Protein AF-A0A1G8KNW0-F1 (afdb_monomer_lite)

Secondary structure (DSSP, 8-state):
--EEEEEEE-SS-EEEEEEE-SS-SS-HHHHH-HHHHHHHHHHHHHHHHHHHHHHT-EE-HHHHHHHIIIIIT---HHHHHHGGG--SHHHHHHHHHHHS-HHHHHHHHTS---TTT--STTHHHHHTT--GGGHHHHHHHHHTS-----------S--------------------------------------

Sequence (195 aa):
MTFVYSVDFHEDFAQGYGKFSGPSKEHGSTRRSQFQCVGWILSCVDRVIEYSRDASIEIFANGYGIDGLIEVGKLPNEVAYALPWANSWEARFNLVWPALDEKQKQIALKMNYSKHENFWPYFDEVTKDADTKSIFDRYREELCKPRECKVERERTYYAMIKPDKDISLVRNLGTARHNKDFYHCFGELDNSIAS

Structure (mmCIF, N/CA/C/O backbone):
data_AF-A0A1G8KNW0-F1
#
_entry.id   AF-A0A1G8KNW0-F1
#
loop_
_atom_site.group_PDB
_atom_site.id
_atom_site.type_symbol
_atom_site.label_atom_id
_atom_site.label_alt_id
_atom_site.label_comp_id
_atom_site.label_asym_id
_atom_site.label_entity_id
_atom_site.label_seq_id
_atom_site.pdbx_PDB_ins_code
_atom_site.Cartn_x
_atom_site.Cartn_y
_atom_site.Cartn_z
_atom_site.occupancy
_atom_site.B_iso_or_equiv
_atom_site.auth_seq_id
_atom_site.auth_comp_id
_atom_site.auth_asym_id
_atom_site.auth_atom_id
_atom_site.pdbx_PDB_model_num
ATOM 1 N N . MET A 1 1 ? -0.444 14.060 -6.706 1.00 52.91 1 MET A N 1
ATOM 2 C CA . MET A 1 1 ? 0.622 13.808 -7.699 1.00 52.91 1 MET A CA 1
ATOM 3 C C . MET A 1 1 ? 0.387 12.398 -8.239 1.00 52.91 1 MET A C 1
ATOM 5 O O . MET A 1 1 ? -0.526 11.750 -7.739 1.00 52.91 1 MET A O 1
ATOM 9 N N . THR A 1 2 ? 1.057 11.983 -9.307 1.00 60.78 2 THR A N 1
ATOM 10 C CA . THR A 1 2 ? 0.672 10.813 -10.122 1.00 60.78 2 THR A CA 1
ATOM 11 C C . THR A 1 2 ? 1.707 9.703 -9.938 1.00 60.78 2 THR A C 1
ATOM 13 O O . THR A 1 2 ? 2.897 9.999 -9.813 1.00 60.78 2 THR A O 1
ATOM 16 N N . PHE A 1 3 ? 1.274 8.444 -9.887 1.00 72.75 3 PHE A N 1
ATOM 17 C CA . PHE A 1 3 ? 2.178 7.319 -10.117 1.00 72.75 3 PHE A CA 1
ATOM 18 C C . PHE A 1 3 ? 2.542 7.321 -11.602 1.00 72.75 3 PHE A C 1
ATOM 20 O O . PHE A 1 3 ? 1.647 7.313 -12.445 1.00 72.75 3 PHE A O 1
ATOM 27 N N . VAL A 1 4 ? 3.831 7.405 -11.916 1.00 72.88 4 VAL A N 1
ATOM 28 C CA . VAL A 1 4 ? 4.319 7.322 -13.296 1.00 72.88 4 VAL A CA 1
ATOM 29 C C . VAL A 1 4 ? 5.097 6.031 -13.423 1.00 72.88 4 VAL A C 1
ATOM 31 O O . VAL A 1 4 ? 5.965 5.769 -12.592 1.00 72.88 4 VAL A O 1
ATOM 34 N N . TYR A 1 5 ? 4.769 5.254 -14.448 1.00 73.31 5 TYR A N 1
ATOM 35 C CA . TYR A 1 5 ? 5.515 4.080 -14.863 1.00 73.31 5 TYR A CA 1
ATOM 36 C C . TYR A 1 5 ? 5.885 4.256 -16.334 1.00 73.31 5 TYR A C 1
ATOM 38 O O . TYR A 1 5 ? 5.006 4.464 -17.170 1.00 73.31 5 TYR A O 1
ATOM 46 N N . SER A 1 6 ? 7.179 4.217 -16.615 1.00 75.94 6 SER A N 1
ATOM 47 C CA . SER A 1 6 ? 7.755 4.309 -17.952 1.00 75.94 6 SER A CA 1
ATOM 48 C C . SER A 1 6 ? 8.411 2.980 -18.286 1.00 75.94 6 SER A C 1
ATOM 50 O O . SER A 1 6 ? 9.018 2.364 -17.411 1.00 75.94 6 SER A O 1
ATOM 52 N N . VAL A 1 7 ? 8.300 2.548 -19.538 1.00 74.00 7 VAL A N 1
ATOM 53 C CA . VAL A 1 7 ? 8.999 1.366 -20.043 1.00 74.00 7 VAL A CA 1
ATOM 54 C C . VAL A 1 7 ? 9.897 1.799 -21.183 1.00 74.00 7 VAL A C 1
ATOM 56 O O . VAL A 1 7 ? 9.417 2.352 -22.171 1.00 74.00 7 VAL A O 1
ATOM 59 N N . ASP A 1 8 ? 11.177 1.497 -21.042 1.00 77.88 8 ASP A N 1
ATOM 60 C CA . ASP A 1 8 ? 12.182 1.693 -22.069 1.00 77.88 8 ASP A CA 1
ATOM 61 C C . ASP A 1 8 ? 12.388 0.367 -22.804 1.00 77.88 8 ASP A C 1
ATOM 63 O O . ASP A 1 8 ? 12.689 -0.663 -22.197 1.00 77.88 8 ASP A O 1
ATOM 67 N N . PHE A 1 9 ? 12.187 0.384 -24.121 1.00 73.00 9 PHE A N 1
ATOM 68 C CA . PHE A 1 9 ? 12.388 -0.773 -24.989 1.00 73.00 9 PHE A CA 1
ATOM 69 C C . PHE A 1 9 ? 13.744 -0.667 -25.690 1.00 73.00 9 PHE A C 1
ATOM 71 O O . PHE A 1 9 ? 14.035 0.322 -26.363 1.00 73.00 9 PHE A O 1
ATOM 78 N N . HIS A 1 10 ? 14.546 -1.715 -25.563 1.00 73.81 10 HIS A N 1
ATOM 79 C CA . HIS A 1 10 ? 15.781 -1.950 -26.301 1.00 73.81 10 HIS A CA 1
ATOM 80 C C . HIS A 1 10 ? 15.583 -3.091 -27.308 1.00 73.81 10 HIS A C 1
ATOM 82 O O . HIS A 1 10 ? 14.585 -3.809 -27.260 1.00 73.81 10 HIS A O 1
ATOM 88 N N . GLU A 1 11 ? 16.536 -3.266 -28.230 1.00 75.06 11 GLU A N 1
ATOM 89 C CA . GLU A 1 11 ? 16.461 -4.310 -29.267 1.00 75.06 11 GLU A CA 1
ATOM 90 C C . GLU A 1 11 ? 16.312 -5.724 -28.674 1.00 75.06 11 GLU A C 1
ATOM 92 O O . GLU A 1 11 ? 15.602 -6.549 -29.248 1.00 75.06 11 GLU A O 1
ATOM 97 N N . ASP A 1 12 ? 16.908 -5.964 -27.499 1.00 75.56 12 ASP A N 1
ATOM 98 C CA . ASP A 1 12 ? 16.976 -7.286 -26.862 1.00 75.56 12 ASP A CA 1
ATOM 99 C C . ASP A 1 12 ? 16.222 -7.392 -25.524 1.00 75.56 12 ASP A C 1
ATOM 101 O O . ASP A 1 12 ? 16.064 -8.493 -24.995 1.00 75.56 12 ASP A O 1
ATOM 105 N N . PHE A 1 13 ? 15.771 -6.277 -24.941 1.00 70.94 13 PHE A N 1
ATOM 106 C CA . PHE A 1 13 ? 15.101 -6.275 -23.636 1.00 70.94 13 PHE A CA 1
ATOM 107 C C . PHE A 1 13 ? 14.197 -5.055 -23.445 1.00 70.94 13 PHE A C 1
ATOM 109 O O . PHE A 1 13 ? 14.299 -4.071 -24.167 1.00 70.94 13 PHE A O 1
ATOM 116 N N . ALA A 1 14 ? 13.324 -5.104 -22.443 1.00 71.50 14 ALA A N 1
ATOM 117 C CA . ALA A 1 14 ? 12.519 -3.966 -22.015 1.00 71.50 14 ALA A CA 1
ATOM 118 C C . ALA A 1 14 ? 12.663 -3.778 -20.503 1.00 71.50 14 ALA A C 1
ATOM 120 O O . ALA A 1 14 ? 12.616 -4.758 -19.757 1.00 71.50 14 ALA A O 1
ATOM 121 N N . GLN A 1 15 ? 12.823 -2.529 -20.066 1.00 72.06 15 GLN A N 1
ATOM 122 C CA . GLN A 1 15 ? 13.032 -2.160 -18.671 1.00 72.06 15 GLN A CA 1
ATOM 123 C C . GLN A 1 15 ? 11.983 -1.152 -18.206 1.00 72.06 15 GLN A C 1
ATOM 125 O O . GLN A 1 15 ? 11.750 -0.137 -18.853 1.00 72.06 15 GLN A O 1
ATOM 130 N N . GLY A 1 16 ? 11.370 -1.408 -17.050 1.00 71.25 16 GLY A N 1
ATOM 131 C CA . GLY A 1 16 ? 10.425 -0.480 -16.425 1.00 71.25 16 GLY A CA 1
ATOM 132 C C . GLY A 1 16 ? 11.024 0.377 -15.306 1.00 71.25 16 GLY A C 1
ATOM 133 O O . GLY A 1 16 ? 11.699 -0.150 -14.418 1.00 71.25 16 GLY A O 1
ATOM 134 N N . TYR A 1 17 ? 10.674 1.664 -15.276 1.00 74.31 17 TYR A N 1
ATOM 135 C CA . TYR A 1 17 ? 10.967 2.616 -14.201 1.00 74.31 17 TYR A CA 1
ATOM 136 C C . TYR A 1 17 ? 9.678 3.210 -13.643 1.00 74.31 17 TYR A C 1
ATOM 138 O O . TYR A 1 17 ? 8.761 3.539 -14.390 1.00 74.31 17 TYR A O 1
ATOM 146 N N . GLY A 1 18 ? 9.607 3.384 -12.325 1.00 78.69 18 GLY A N 1
ATOM 147 C CA . GLY A 1 18 ? 8.445 3.965 -11.661 1.00 78.69 18 GLY A CA 1
ATOM 148 C C . GLY A 1 18 ? 8.824 5.100 -10.720 1.00 78.69 18 GLY A C 1
ATOM 149 O O . GLY A 1 18 ? 9.947 5.155 -10.224 1.00 78.69 18 GLY A O 1
ATOM 150 N N . LYS A 1 19 ? 7.881 6.001 -10.435 1.00 84.81 19 LYS A N 1
ATOM 151 C CA . LYS A 1 19 ? 8.010 6.953 -9.326 1.00 84.81 19 LYS A CA 1
ATOM 152 C C . LYS A 1 19 ? 6.658 7.293 -8.716 1.00 84.81 19 LYS A C 1
ATOM 154 O O . LYS A 1 19 ? 5.730 7.718 -9.409 1.00 84.81 19 LYS A O 1
ATOM 159 N N . PHE A 1 20 ? 6.582 7.197 -7.391 1.00 88.25 20 PHE A N 1
ATOM 160 C CA . PHE A 1 20 ? 5.506 7.799 -6.615 1.00 88.25 20 PHE A CA 1
ATOM 161 C C . PHE A 1 20 ? 5.910 9.214 -6.230 1.00 88.25 20 PHE A C 1
ATOM 163 O O . PHE A 1 20 ? 6.900 9.445 -5.553 1.00 88.25 20 PHE A O 1
ATOM 170 N N . SER A 1 21 ? 5.136 10.183 -6.695 1.00 85.94 21 SER A N 1
ATOM 171 C CA . SER A 1 21 ? 5.424 11.603 -6.496 1.00 85.94 21 SER A CA 1
ATOM 172 C C . SER A 1 21 ? 4.574 12.230 -5.378 1.00 85.94 21 SER A C 1
ATOM 174 O O . SER A 1 21 ? 4.682 13.414 -5.073 1.00 85.94 21 SER A O 1
ATOM 176 N N . GLY A 1 22 ? 3.684 11.439 -4.781 1.00 88.69 22 GLY A N 1
ATOM 177 C CA . GLY A 1 22 ? 2.768 11.824 -3.714 1.00 88.69 22 GLY A CA 1
ATOM 178 C C . GLY A 1 22 ? 1.503 10.963 -3.742 1.00 88.69 22 GLY A C 1
ATOM 179 O O . GLY A 1 22 ? 1.371 10.103 -4.616 1.00 88.69 22 GLY A O 1
ATOM 180 N N . PRO A 1 23 ? 0.548 11.202 -2.827 1.00 86.88 23 PRO A N 1
ATOM 181 C CA . PRO A 1 23 ? -0.710 10.467 -2.822 1.00 86.88 23 PRO A CA 1
ATOM 182 C C . PRO A 1 23 ? -1.523 10.723 -4.099 1.00 86.88 23 PRO A C 1
ATOM 184 O O . PRO A 1 23 ? -1.360 11.769 -4.754 1.00 86.88 23 PRO A O 1
ATOM 187 N N . SER A 1 24 ? -2.448 9.804 -4.395 1.00 84.12 24 SER A N 1
ATOM 188 C CA . SER A 1 24 ? -3.371 9.911 -5.527 1.00 84.12 24 SER A CA 1
ATOM 189 C C . SER A 1 24 ? -4.069 11.275 -5.570 1.00 84.12 24 SER A C 1
ATOM 191 O O . SER A 1 24 ? -4.471 11.835 -4.542 1.00 84.12 24 SER A O 1
ATOM 193 N N . LYS A 1 25 ? -4.206 11.839 -6.779 1.00 79.69 25 LYS A N 1
ATOM 194 C CA . LYS A 1 25 ? -5.038 13.032 -7.019 1.00 79.69 25 LYS A CA 1
ATOM 195 C C . LYS A 1 25 ? -6.525 12.675 -7.036 1.00 79.69 25 LYS A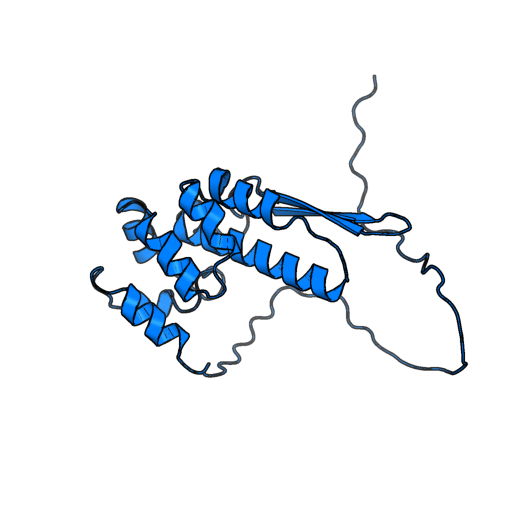 C 1
ATOM 197 O O . LYS A 1 25 ? -7.327 13.454 -6.524 1.00 79.69 25 LYS A O 1
ATOM 202 N N . GLU A 1 26 ? -6.854 11.498 -7.552 1.00 82.88 26 GLU A N 1
ATOM 203 C CA . GLU A 1 26 ? -8.221 11.030 -7.793 1.00 82.88 26 GLU A CA 1
ATOM 204 C C . GLU A 1 26 ? -8.877 10.501 -6.520 1.00 82.88 26 GLU A C 1
ATOM 206 O O . GLU A 1 26 ? -10.029 10.814 -6.241 1.00 82.88 26 GLU A O 1
ATOM 211 N N . HIS A 1 27 ? -8.116 9.785 -5.692 1.00 84.19 27 HIS A N 1
ATOM 212 C CA . HIS A 1 27 ? -8.635 9.192 -4.465 1.00 84.19 27 HIS A CA 1
ATOM 213 C C . HIS A 1 27 ? -8.329 10.096 -3.273 1.00 84.19 27 HIS A C 1
ATOM 215 O O . HIS A 1 27 ? -7.192 10.202 -2.808 1.00 84.19 27 HIS A O 1
ATOM 221 N N . GLY A 1 28 ? -9.354 10.785 -2.765 1.00 84.56 28 GLY A N 1
ATOM 222 C CA . GLY A 1 28 ? -9.205 11.681 -1.618 1.00 84.56 28 GLY A CA 1
ATOM 223 C C . GLY A 1 28 ? -8.766 10.939 -0.354 1.00 84.56 28 GLY A C 1
ATOM 224 O O . GLY A 1 28 ? -8.071 11.514 0.490 1.00 84.56 28 GLY A O 1
ATOM 225 N N . SER A 1 29 ? -9.124 9.656 -0.258 1.00 87.75 29 SER A N 1
ATOM 226 C CA . SER A 1 29 ? -8.773 8.757 0.839 1.00 87.75 29 SER A CA 1
ATOM 227 C C . SER A 1 29 ? -7.260 8.660 1.079 1.00 87.75 29 SER A C 1
ATOM 229 O O . SER A 1 29 ? -6.816 8.759 2.225 1.00 87.75 29 SER A O 1
ATOM 231 N N . THR A 1 30 ? -6.451 8.597 0.018 1.00 89.94 30 THR A N 1
ATOM 232 C CA . THR A 1 30 ? -4.989 8.435 0.115 1.00 89.94 30 THR A CA 1
ATOM 233 C C . THR A 1 30 ? -4.291 9.667 0.687 1.00 89.94 30 THR A C 1
ATOM 235 O O . THR A 1 30 ? -3.192 9.571 1.217 1.00 89.94 30 THR A O 1
ATOM 238 N N . ARG A 1 31 ? -4.903 10.855 0.579 1.00 90.50 31 ARG A N 1
ATOM 239 C CA . ARG A 1 31 ? -4.366 12.090 1.180 1.00 90.50 31 ARG A CA 1
ATOM 240 C C . ARG A 1 31 ? -4.704 12.213 2.660 1.00 90.50 31 ARG A C 1
ATOM 242 O O . ARG A 1 31 ? -4.002 12.906 3.390 1.00 90.50 31 ARG A O 1
ATOM 249 N N . ARG A 1 32 ? -5.809 11.598 3.080 1.00 89.75 32 ARG A N 1
ATOM 250 C CA . ARG A 1 32 ? -6.337 11.711 4.444 1.00 89.75 32 ARG A CA 1
ATOM 251 C C . ARG A 1 32 ? -5.775 10.636 5.361 1.00 89.75 32 ARG A C 1
ATOM 253 O O . ARG A 1 32 ? -5.581 10.917 6.535 1.00 89.75 32 ARG A O 1
ATOM 260 N N . SER A 1 33 ? -5.513 9.444 4.828 1.00 93.06 33 SER A N 1
ATOM 261 C CA . SER A 1 33 ? -5.067 8.287 5.596 1.00 93.06 33 SER A CA 1
ATOM 262 C C . SER A 1 33 ? -3.808 7.681 5.012 1.00 93.06 33 SER A C 1
ATOM 264 O O . SER A 1 33 ? -3.773 7.278 3.847 1.00 93.06 33 SER A O 1
ATOM 266 N N . GLN A 1 34 ? -2.793 7.569 5.866 1.00 95.75 34 GLN A N 1
ATOM 267 C CA . GLN A 1 34 ? -1.568 6.854 5.548 1.00 95.75 34 GLN A CA 1
ATOM 268 C C . GLN A 1 34 ? -1.859 5.396 5.179 1.00 95.75 34 GLN A C 1
ATOM 270 O O . GLN A 1 34 ? -1.305 4.898 4.204 1.00 95.75 34 GLN A O 1
ATOM 275 N N . PHE A 1 35 ? -2.786 4.743 5.891 1.00 95.50 35 PHE A N 1
ATOM 276 C CA . PHE A 1 35 ? -3.202 3.370 5.604 1.00 95.50 35 PHE A CA 1
ATOM 277 C C . PHE A 1 35 ? -3.683 3.233 4.155 1.00 95.50 35 PHE A C 1
ATOM 279 O O . PHE A 1 35 ? -3.163 2.418 3.399 1.00 95.50 35 PHE A O 1
ATOM 286 N N . GLN A 1 36 ? -4.605 4.098 3.723 1.00 93.44 36 GLN A N 1
ATOM 287 C CA . GLN A 1 36 ? -5.115 4.095 2.347 1.00 93.44 36 GLN A CA 1
ATOM 288 C C . GLN A 1 36 ? -4.049 4.452 1.313 1.00 93.44 36 GLN A C 1
ATOM 290 O O . GLN A 1 36 ? -4.037 3.889 0.223 1.00 93.44 36 GLN A O 1
ATOM 295 N N . CYS A 1 37 ? -3.138 5.367 1.651 1.00 94.81 37 CYS A N 1
ATOM 296 C CA . CYS A 1 37 ? -2.012 5.710 0.788 1.00 94.81 37 CYS A CA 1
ATOM 297 C C . CYS A 1 37 ? -1.124 4.490 0.508 1.00 94.81 37 CYS A C 1
ATOM 299 O O . CYS A 1 37 ? -0.819 4.202 -0.646 1.00 94.81 37 CYS A O 1
ATOM 301 N N . VAL A 1 38 ? -0.772 3.737 1.554 1.00 96.00 38 VAL A N 1
ATOM 302 C CA . VAL A 1 38 ? 0.025 2.510 1.438 1.00 96.00 38 VAL A CA 1
ATOM 303 C C . VAL A 1 38 ? -0.710 1.449 0.621 1.00 96.00 38 VAL A C 1
ATOM 305 O O . VAL A 1 38 ? -0.124 0.887 -0.300 1.00 96.00 38 VAL A O 1
ATOM 308 N N . GLY A 1 39 ? -1.998 1.215 0.892 1.00 94.25 39 GLY A N 1
ATOM 309 C CA . GLY A 1 39 ? -2.806 0.273 0.107 1.00 94.25 39 GLY A CA 1
ATOM 310 C C . GLY A 1 39 ? -2.846 0.641 -1.380 1.00 94.25 39 GLY A C 1
ATOM 311 O O . GLY A 1 39 ? -2.696 -0.221 -2.245 1.00 94.25 39 GLY A O 1
ATOM 312 N N . TRP A 1 40 ? -2.981 1.933 -1.692 1.00 92.94 40 TRP A N 1
ATOM 313 C CA . TRP A 1 40 ? -2.959 2.429 -3.069 1.00 92.94 40 TRP A CA 1
ATOM 314 C C . TRP A 1 40 ? -1.606 2.204 -3.757 1.00 92.94 40 TRP A C 1
ATOM 316 O O . TRP A 1 40 ? -1.578 1.747 -4.901 1.00 92.94 40 TRP A O 1
ATOM 326 N N . ILE A 1 41 ? -0.491 2.473 -3.065 1.00 92.69 41 ILE A N 1
ATOM 327 C CA . ILE A 1 41 ? 0.865 2.205 -3.575 1.00 92.69 41 ILE A CA 1
ATOM 328 C C . ILE A 1 41 ? 1.016 0.718 -3.909 1.00 92.69 41 ILE A C 1
ATOM 330 O O . ILE A 1 41 ? 1.408 0.383 -5.025 1.00 92.69 41 ILE A O 1
ATOM 334 N N . LEU A 1 42 ? 0.639 -0.165 -2.979 1.00 92.12 42 LEU A N 1
ATOM 335 C CA . LEU A 1 42 ? 0.699 -1.617 -3.167 1.00 92.12 42 LEU A CA 1
ATOM 336 C C . LEU A 1 42 ? -0.158 -2.069 -4.355 1.00 92.12 42 LEU A C 1
ATOM 338 O O . LEU A 1 42 ? 0.311 -2.839 -5.184 1.00 92.12 42 LEU A O 1
ATOM 342 N N . SER A 1 43 ? -1.373 -1.531 -4.498 1.00 89.50 43 SER A N 1
ATOM 343 C CA . SER A 1 43 ? -2.238 -1.838 -5.641 1.00 89.50 43 SER A CA 1
ATOM 344 C C . SER A 1 43 ? -1.638 -1.395 -6.981 1.00 89.50 43 SER A C 1
ATOM 346 O O . SER A 1 43 ? -1.803 -2.096 -7.979 1.00 89.50 43 SER A O 1
ATOM 348 N N . CYS A 1 44 ? -0.939 -0.256 -7.026 1.00 88.06 44 CYS A N 1
ATOM 349 C CA . CYS A 1 44 ? -0.235 0.183 -8.233 1.00 88.06 44 CYS A CA 1
ATOM 350 C C . CYS A 1 44 ? 0.938 -0.748 -8.565 1.00 88.06 44 CYS A C 1
ATOM 352 O O . CYS A 1 44 ? 1.091 -1.139 -9.719 1.00 88.06 44 CYS A O 1
ATOM 354 N N . VAL A 1 45 ? 1.732 -1.127 -7.559 1.00 87.19 45 VAL A N 1
ATOM 355 C CA . VAL A 1 45 ? 2.863 -2.052 -7.725 1.00 87.19 45 VAL A CA 1
ATOM 356 C C . VAL A 1 45 ? 2.381 -3.420 -8.212 1.00 87.19 45 VAL A C 1
ATOM 358 O O . VAL A 1 45 ? 2.917 -3.928 -9.193 1.00 87.19 45 VAL A O 1
ATOM 361 N N . ASP A 1 46 ? 1.336 -3.983 -7.599 1.00 87.31 46 ASP A N 1
ATOM 362 C CA . ASP A 1 46 ? 0.766 -5.275 -8.005 1.00 87.31 46 ASP A CA 1
ATOM 363 C C . ASP A 1 46 ? 0.310 -5.263 -9.467 1.00 87.31 46 ASP A C 1
ATOM 365 O O . ASP A 1 46 ? 0.645 -6.174 -10.220 1.00 87.31 46 ASP A O 1
ATOM 369 N N . ARG A 1 47 ? -0.398 -4.205 -9.888 1.00 85.69 47 ARG A N 1
ATOM 370 C CA . ARG A 1 47 ? -0.843 -4.043 -11.282 1.00 85.69 47 ARG A CA 1
ATOM 371 C C . ARG A 1 47 ? 0.327 -3.970 -12.249 1.00 85.69 47 ARG A C 1
ATOM 373 O O . ARG A 1 47 ? 0.269 -4.549 -13.323 1.00 85.69 47 ARG A O 1
ATOM 380 N N . VAL A 1 48 ? 1.385 -3.252 -11.888 1.00 82.19 48 VAL A N 1
ATOM 381 C CA . VAL A 1 48 ? 2.568 -3.140 -12.744 1.00 82.19 48 VAL A CA 1
ATOM 382 C C . VAL A 1 48 ? 3.291 -4.480 -12.863 1.00 82.19 48 VAL A C 1
ATOM 384 O O . VAL A 1 48 ? 3.645 -4.877 -13.968 1.00 82.19 48 VAL A O 1
ATOM 387 N N . ILE A 1 49 ? 3.433 -5.222 -11.761 1.00 81.38 49 ILE A N 1
ATOM 388 C CA . ILE A 1 49 ? 3.981 -6.586 -11.780 1.00 81.38 49 ILE A CA 1
ATOM 389 C C . ILE A 1 49 ? 3.137 -7.505 -12.673 1.00 81.38 49 ILE A C 1
ATOM 391 O O . ILE A 1 49 ? 3.699 -8.291 -13.434 1.00 81.38 49 ILE A O 1
ATOM 395 N N . GLU A 1 50 ? 1.809 -7.420 -12.586 1.00 83.19 50 GLU A N 1
ATOM 396 C CA . GLU A 1 50 ? 0.886 -8.182 -13.431 1.00 83.19 50 GLU A CA 1
ATOM 397 C C . GLU A 1 50 ? 1.084 -7.846 -14.917 1.00 83.19 50 GLU A C 1
ATOM 399 O O . GLU A 1 50 ? 1.406 -8.735 -15.703 1.00 83.19 50 GLU A O 1
ATOM 404 N N . TYR A 1 51 ? 1.031 -6.562 -15.287 1.00 79.12 51 TYR A N 1
ATOM 405 C CA . TYR A 1 51 ? 1.208 -6.131 -16.677 1.00 79.12 51 TYR A CA 1
ATOM 406 C C . TYR A 1 51 ? 2.553 -6.540 -17.274 1.00 79.12 51 TYR A C 1
ATOM 408 O O . TYR A 1 51 ? 2.622 -6.934 -18.437 1.00 79.12 51 TYR A O 1
ATOM 416 N N . SER A 1 52 ? 3.639 -6.461 -16.509 1.00 77.00 52 SER A N 1
ATOM 417 C CA . SER A 1 52 ? 4.949 -6.826 -17.046 1.00 77.00 52 SER A CA 1
ATOM 418 C C . SER A 1 52 ? 5.163 -8.325 -17.148 1.00 77.00 52 SER A C 1
ATOM 420 O O . SER A 1 52 ? 5.907 -8.748 -18.028 1.00 77.00 52 SER A O 1
ATOM 422 N N . ARG A 1 53 ? 4.500 -9.137 -16.313 1.00 78.88 53 ARG A N 1
ATOM 423 C CA . ARG A 1 53 ? 4.465 -10.593 -16.519 1.00 78.88 53 ARG A CA 1
ATOM 424 C C . ARG A 1 53 ? 3.785 -10.924 -17.840 1.00 78.88 53 ARG A C 1
ATOM 426 O O . ARG A 1 53 ? 4.344 -11.690 -18.619 1.00 78.88 53 ARG A O 1
ATOM 433 N N . ASP A 1 54 ? 2.646 -10.294 -18.113 1.00 79.56 54 ASP A N 1
ATOM 434 C CA . ASP A 1 54 ? 1.912 -10.494 -19.365 1.00 79.56 54 ASP A CA 1
ATOM 435 C C . ASP A 1 54 ? 2.721 -10.027 -20.585 1.00 79.56 54 ASP A C 1
ATOM 437 O O . ASP A 1 54 ? 2.709 -10.671 -21.633 1.00 79.56 54 ASP A O 1
ATOM 441 N N . ALA A 1 55 ? 3.475 -8.934 -20.440 1.00 72.75 55 ALA A N 1
ATOM 442 C CA . ALA A 1 55 ? 4.280 -8.346 -21.509 1.00 72.75 55 ALA A CA 1
ATOM 443 C C . ALA A 1 55 ? 5.725 -8.881 -21.604 1.00 72.75 55 ALA A C 1
ATOM 445 O O . ALA A 1 55 ? 6.470 -8.441 -22.476 1.00 72.75 55 ALA A O 1
ATOM 446 N N . SER A 1 56 ? 6.138 -9.813 -20.735 1.00 73.94 56 SER A N 1
ATOM 447 C CA . SER A 1 56 ? 7.532 -10.294 -20.631 1.00 73.94 56 SER A CA 1
ATOM 448 C C . SER A 1 56 ? 8.573 -9.170 -20.456 1.00 73.94 56 SER A C 1
ATOM 450 O O . SER A 1 56 ? 9.677 -9.243 -20.990 1.00 73.94 56 SER A O 1
ATOM 452 N N . ILE A 1 57 ? 8.215 -8.119 -19.711 1.00 72.94 57 ILE A N 1
ATOM 453 C CA . ILE A 1 57 ? 9.074 -6.962 -19.417 1.00 72.94 57 ILE A CA 1
ATOM 454 C C . ILE A 1 57 ? 9.771 -7.186 -18.073 1.00 72.94 57 ILE A C 1
ATOM 456 O O . ILE A 1 57 ? 9.124 -7.530 -17.081 1.00 72.94 57 ILE A O 1
ATOM 460 N N . GLU A 1 58 ? 11.078 -6.938 -18.005 1.00 69.44 58 GLU A N 1
ATOM 461 C CA . GLU A 1 58 ? 11.796 -6.966 -16.735 1.00 69.44 58 GLU A CA 1
ATOM 462 C C . GLU A 1 58 ? 11.545 -5.657 -15.973 1.00 69.44 58 GLU A C 1
ATOM 464 O O . GLU A 1 58 ? 11.793 -4.553 -16.469 1.00 69.44 58 GLU A O 1
ATOM 469 N N . ILE A 1 59 ? 11.029 -5.758 -14.745 1.00 66.56 59 ILE A N 1
ATOM 470 C CA . ILE A 1 59 ? 10.860 -4.591 -13.878 1.00 66.56 59 ILE A CA 1
ATOM 471 C C . ILE A 1 59 ? 11.753 -4.694 -12.660 1.00 66.56 59 ILE A C 1
ATOM 473 O O . ILE A 1 59 ? 11.666 -5.641 -11.877 1.00 66.56 59 ILE A O 1
ATOM 477 N N . PHE A 1 60 ? 12.436 -3.594 -12.372 1.00 64.38 60 PHE A N 1
ATOM 478 C CA . PHE A 1 60 ? 12.991 -3.316 -11.055 1.00 64.38 60 PHE A CA 1
ATOM 479 C C . PHE A 1 60 ? 11.889 -2.827 -10.096 1.00 64.38 60 PHE A C 1
ATOM 481 O O . PHE A 1 60 ? 11.975 -1.741 -9.524 1.00 64.38 60 PHE A O 1
ATOM 488 N N . ALA A 1 61 ? 10.823 -3.625 -9.936 1.00 56.44 61 ALA A N 1
ATOM 489 C CA . ALA A 1 61 ? 9.638 -3.287 -9.135 1.00 56.44 61 ALA A CA 1
ATOM 490 C C . ALA A 1 61 ? 9.979 -2.944 -7.677 1.00 56.44 61 ALA A C 1
ATOM 492 O O . ALA A 1 61 ? 9.324 -2.110 -7.051 1.00 56.44 61 ALA A O 1
ATOM 493 N N . ASN A 1 62 ? 11.052 -3.547 -7.162 1.00 61.16 62 ASN A N 1
ATOM 494 C CA . ASN A 1 62 ? 11.479 -3.367 -5.784 1.00 61.16 62 ASN A CA 1
ATOM 495 C C . ASN A 1 62 ? 11.970 -1.939 -5.509 1.00 61.16 62 ASN A C 1
ATOM 497 O O . ASN A 1 62 ? 11.708 -1.436 -4.430 1.00 61.16 62 ASN A O 1
ATOM 501 N N . GLY A 1 63 ? 12.618 -1.257 -6.460 1.00 73.94 63 GLY A N 1
ATOM 502 C CA . GLY A 1 63 ? 13.184 0.075 -6.209 1.00 73.94 63 GLY A CA 1
ATOM 503 C C . GLY A 1 63 ? 12.102 1.128 -5.967 1.00 73.94 63 GLY A C 1
ATOM 504 O O . GLY A 1 63 ? 11.924 1.620 -4.857 1.00 73.94 63 GLY A O 1
ATOM 505 N N . TYR A 1 64 ? 11.302 1.415 -6.994 1.00 75.50 64 TYR A N 1
ATOM 506 C CA . TYR A 1 64 ? 10.319 2.497 -6.913 1.00 75.50 64 TYR A CA 1
ATOM 507 C C . TYR A 1 64 ? 9.145 2.194 -5.975 1.00 75.50 64 TYR A C 1
ATOM 509 O O . TYR A 1 64 ? 8.533 3.118 -5.436 1.00 75.50 64 TYR A O 1
ATOM 517 N N . GLY A 1 65 ? 8.796 0.914 -5.799 1.00 86.31 65 GLY A N 1
ATOM 518 C CA . GLY A 1 65 ? 7.774 0.497 -4.844 1.00 86.31 65 GLY A CA 1
ATOM 519 C C . GLY A 1 65 ? 8.210 0.803 -3.414 1.00 86.31 65 GLY A C 1
ATOM 520 O O . GLY A 1 65 ? 7.447 1.409 -2.663 1.00 86.31 65 GLY A O 1
ATOM 521 N N . ILE A 1 66 ? 9.453 0.455 -3.062 1.00 91.06 66 ILE A N 1
ATOM 522 C CA . ILE A 1 66 ? 10.033 0.729 -1.741 1.00 91.06 66 ILE A CA 1
ATOM 523 C C . ILE A 1 66 ? 10.165 2.236 -1.515 1.00 91.06 66 ILE A C 1
ATOM 525 O O . ILE A 1 66 ? 9.683 2.726 -0.494 1.00 91.06 66 ILE A O 1
ATOM 529 N N . ASP A 1 67 ? 10.708 2.981 -2.482 1.00 90.88 67 ASP A N 1
ATOM 530 C CA . ASP A 1 67 ? 10.824 4.442 -2.383 1.00 90.88 67 ASP A CA 1
ATOM 531 C C . ASP A 1 67 ? 9.449 5.090 -2.172 1.00 90.88 67 ASP A C 1
ATOM 533 O O . ASP A 1 67 ? 9.273 5.940 -1.301 1.00 90.88 67 ASP A O 1
ATOM 537 N N . GLY A 1 68 ? 8.426 4.630 -2.899 1.00 92.12 68 GLY A N 1
ATOM 538 C CA . GLY A 1 68 ? 7.052 5.086 -2.708 1.00 92.12 68 GLY A CA 1
ATOM 539 C C . GLY A 1 68 ? 6.511 4.789 -1.310 1.00 92.12 68 GLY A C 1
ATOM 540 O O . GLY A 1 68 ? 5.893 5.659 -0.695 1.00 92.12 68 GLY A O 1
ATOM 541 N N . LEU A 1 69 ? 6.752 3.590 -0.778 1.00 94.94 69 LEU A N 1
ATOM 542 C CA . LEU A 1 69 ? 6.326 3.203 0.570 1.00 94.94 69 LEU A CA 1
ATOM 543 C C . LEU A 1 69 ? 7.006 4.046 1.661 1.00 94.94 69 LEU A C 1
ATOM 545 O O . LEU A 1 69 ? 6.347 4.408 2.639 1.00 94.94 69 LEU A O 1
ATOM 549 N N . ILE A 1 70 ? 8.278 4.405 1.476 1.00 95.06 70 ILE A N 1
ATOM 550 C CA . ILE A 1 70 ? 9.040 5.249 2.405 1.00 95.06 70 ILE A CA 1
ATOM 551 C C . ILE A 1 70 ? 8.607 6.713 2.279 1.00 95.06 70 ILE A C 1
ATOM 553 O O . ILE A 1 70 ? 8.140 7.311 3.245 1.00 95.06 70 ILE A O 1
ATOM 557 N N . GLU A 1 71 ? 8.720 7.306 1.092 1.00 94.25 71 GLU A N 1
ATOM 558 C CA . GLU A 1 71 ? 8.557 8.752 0.900 1.00 94.25 71 GLU A CA 1
ATOM 559 C C . GLU A 1 71 ? 7.087 9.185 0.933 1.00 94.25 71 GL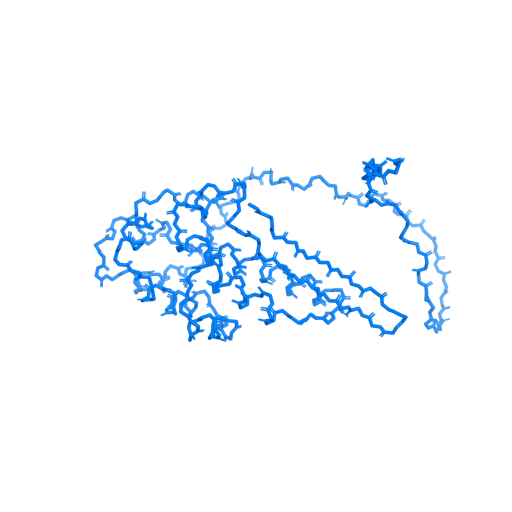U A C 1
ATOM 561 O O . GLU A 1 71 ? 6.722 10.189 1.553 1.00 94.25 71 GLU A O 1
ATOM 566 N N . VAL A 1 72 ? 6.220 8.422 0.263 1.00 94.31 72 VAL A N 1
ATOM 567 C CA . VAL A 1 72 ? 4.803 8.765 0.078 1.00 94.31 72 VAL A CA 1
ATOM 568 C C . VAL A 1 72 ? 3.924 8.033 1.086 1.00 94.31 72 VAL A C 1
ATOM 570 O O . VAL A 1 72 ? 3.019 8.632 1.675 1.00 94.31 72 VAL A O 1
ATOM 573 N N . GLY A 1 73 ? 4.203 6.749 1.305 1.00 94.62 73 GLY A N 1
ATOM 574 C CA . GLY A 1 73 ? 3.554 5.918 2.314 1.00 94.62 73 GLY A CA 1
ATOM 575 C C . GLY A 1 73 ? 4.003 6.235 3.740 1.00 94.62 73 GLY A C 1
ATOM 576 O O . GLY A 1 73 ? 3.303 5.857 4.678 1.00 94.62 73 GLY A O 1
ATOM 577 N N . LYS A 1 74 ? 5.118 6.964 3.915 1.00 96.19 74 LYS A N 1
ATOM 578 C CA . LYS A 1 74 ? 5.685 7.364 5.216 1.00 96.19 74 LYS A CA 1
ATOM 579 C C . LYS A 1 74 ? 5.922 6.186 6.160 1.00 96.19 74 LYS A C 1
ATOM 581 O O . LYS A 1 74 ? 5.771 6.325 7.375 1.00 96.19 74 LYS A O 1
ATOM 586 N N . LEU A 1 75 ? 6.211 5.011 5.607 1.00 96.69 75 LEU A N 1
ATOM 587 C CA . LEU A 1 75 ? 6.498 3.828 6.403 1.00 96.69 75 LEU A CA 1
ATOM 588 C C . LEU A 1 75 ? 7.949 3.837 6.891 1.00 96.69 75 LEU A C 1
ATOM 590 O O . LEU A 1 75 ? 8.826 4.358 6.200 1.00 96.69 75 LEU A O 1
ATOM 594 N N . PRO A 1 76 ? 8.221 3.217 8.051 1.00 96.50 76 PRO A N 1
ATOM 595 C CA . PRO A 1 76 ? 9.582 2.884 8.440 1.00 96.50 76 PRO A CA 1
ATOM 596 C C . PRO A 1 76 ? 10.255 2.013 7.376 1.00 96.50 76 PRO A C 1
ATOM 598 O O . PRO A 1 76 ? 9.600 1.172 6.749 1.00 96.50 76 PRO A O 1
ATOM 601 N N . ASN A 1 77 ? 11.567 2.186 7.207 1.00 95.06 77 ASN A N 1
ATOM 602 C CA . ASN A 1 77 ? 12.350 1.456 6.210 1.00 95.06 77 ASN A CA 1
ATOM 603 C C . ASN A 1 77 ? 12.138 -0.055 6.346 1.00 95.06 77 ASN A C 1
ATOM 605 O O . ASN A 1 77 ? 11.819 -0.720 5.367 1.00 95.06 77 ASN A O 1
ATOM 609 N N . GLU A 1 78 ? 12.238 -0.596 7.560 1.00 95.75 78 GLU A N 1
ATOM 610 C CA . GLU A 1 78 ? 12.089 -2.027 7.823 1.00 95.75 78 GLU A CA 1
ATOM 611 C C . GLU A 1 78 ? 10.753 -2.599 7.321 1.00 95.75 78 GLU A C 1
ATOM 613 O O . GLU A 1 78 ? 10.715 -3.702 6.776 1.00 95.75 78 GLU A O 1
ATOM 618 N N . VAL A 1 79 ? 9.669 -1.825 7.421 1.00 96.12 79 VAL A N 1
ATOM 619 C CA . VA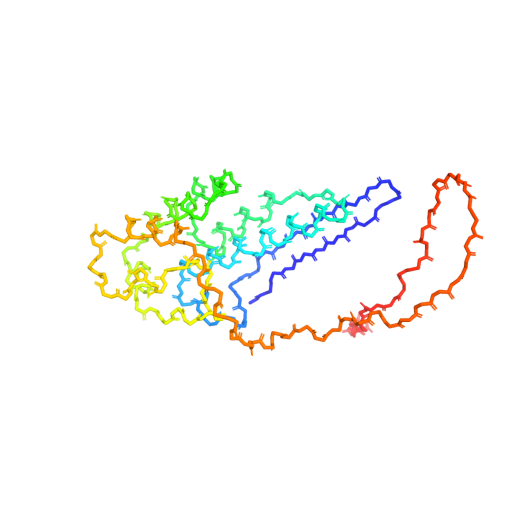L A 1 79 ? 8.340 -2.225 6.943 1.00 96.12 79 VAL A CA 1
ATOM 620 C C . VAL A 1 79 ? 8.267 -2.113 5.422 1.00 96.12 79 VAL A C 1
ATOM 622 O O . VAL A 1 79 ? 7.765 -3.022 4.759 1.00 96.12 79 VAL A O 1
ATOM 625 N N . ALA A 1 80 ? 8.799 -1.026 4.857 1.00 94.62 80 ALA A N 1
ATOM 626 C CA . ALA A 1 80 ? 8.817 -0.799 3.416 1.00 94.62 80 ALA A CA 1
ATOM 627 C C . ALA A 1 80 ? 9.624 -1.870 2.664 1.00 94.62 80 ALA A C 1
ATOM 629 O O . ALA A 1 80 ? 9.162 -2.359 1.637 1.00 94.62 80 ALA A O 1
ATOM 630 N N . TYR A 1 81 ? 10.775 -2.294 3.197 1.00 92.62 81 TYR A N 1
ATOM 631 C CA . TYR A 1 81 ? 11.590 -3.367 2.615 1.00 92.62 81 TYR A CA 1
ATOM 632 C C . TYR A 1 81 ? 10.940 -4.751 2.739 1.00 92.62 81 TYR A C 1
ATOM 634 O O . TYR A 1 81 ? 11.166 -5.601 1.881 1.00 92.62 81 TYR A O 1
ATOM 642 N N . ALA A 1 82 ? 10.134 -4.995 3.778 1.00 92.19 82 ALA A N 1
ATOM 643 C CA . ALA A 1 82 ? 9.457 -6.277 3.984 1.00 92.19 82 ALA A CA 1
ATOM 644 C C . ALA A 1 82 ? 8.197 -6.443 3.116 1.00 92.19 82 ALA A C 1
ATOM 646 O O . ALA A 1 82 ? 7.859 -7.558 2.717 1.00 92.19 82 ALA A O 1
ATOM 647 N N . LEU A 1 83 ? 7.500 -5.345 2.812 1.00 92.00 83 LEU A N 1
ATOM 648 C CA . LEU A 1 83 ? 6.200 -5.363 2.138 1.00 92.00 83 LEU A CA 1
ATOM 649 C C . LEU A 1 83 ? 6.170 -6.036 0.755 1.00 92.00 83 LEU A C 1
ATOM 651 O O . LEU A 1 83 ? 5.239 -6.810 0.520 1.00 92.00 83 LEU A O 1
ATOM 655 N N . PRO A 1 84 ? 7.141 -5.813 -0.152 1.00 85.56 84 PRO A N 1
ATOM 656 C CA . PRO A 1 84 ? 7.169 -6.480 -1.455 1.00 85.56 84 PRO A CA 1
ATOM 657 C C . PRO A 1 84 ? 7.231 -8.011 -1.368 1.00 85.56 84 PRO A C 1
ATOM 659 O O . PRO A 1 84 ? 6.760 -8.699 -2.268 1.00 85.56 84 PRO A O 1
ATOM 662 N N . TRP A 1 85 ? 7.772 -8.549 -0.271 1.00 85.56 85 TRP A N 1
ATOM 663 C CA . TRP A 1 85 ? 7.905 -9.991 -0.039 1.00 85.56 85 TRP A CA 1
ATOM 664 C C . TRP A 1 85 ? 6.666 -10.618 0.615 1.00 85.56 85 TRP A C 1
ATOM 666 O O . TRP A 1 85 ? 6.591 -11.837 0.778 1.00 85.56 85 TRP A O 1
ATOM 676 N N . ALA A 1 86 ? 5.683 -9.804 1.004 1.00 90.25 86 ALA A N 1
ATOM 677 C CA . ALA A 1 86 ? 4.442 -10.277 1.593 1.00 90.25 86 ALA A CA 1
ATOM 678 C C . ALA A 1 86 ? 3.463 -10.747 0.501 1.00 90.25 86 ALA A C 1
ATOM 680 O O . ALA A 1 86 ? 2.841 -9.945 -0.202 1.00 90.25 86 ALA A O 1
ATOM 681 N N . ASN A 1 87 ? 3.297 -12.070 0.409 1.00 86.75 87 ASN A N 1
ATOM 682 C CA . ASN A 1 87 ? 2.518 -12.752 -0.636 1.00 86.75 87 ASN A CA 1
ATOM 683 C C . ASN A 1 87 ? 0.991 -12.728 -0.433 1.00 86.75 87 ASN A C 1
ATOM 685 O O . ASN A 1 87 ? 0.259 -13.325 -1.219 1.00 86.75 87 ASN A O 1
ATOM 689 N N . SER A 1 88 ? 0.486 -12.080 0.619 1.00 89.44 88 SER A N 1
ATOM 690 C CA . SER A 1 88 ? -0.952 -11.977 0.881 1.00 89.44 88 SER A CA 1
ATOM 691 C C . SER A 1 88 ? -1.328 -10.615 1.457 1.00 89.44 88 SER A C 1
ATOM 693 O O . SER A 1 88 ? -0.520 -9.950 2.109 1.00 89.44 88 SER A O 1
ATOM 695 N N . TRP A 1 89 ? -2.584 -10.208 1.249 1.00 91.25 89 TRP A N 1
ATOM 696 C CA . TRP A 1 89 ? -3.136 -8.995 1.861 1.00 91.25 89 TRP A CA 1
ATOM 697 C C . TRP A 1 89 ? -3.135 -9.061 3.390 1.00 91.25 89 TRP A C 1
ATOM 699 O O . TRP A 1 89 ? -2.874 -8.045 4.027 1.00 91.25 89 TRP A O 1
ATOM 709 N N . GLU A 1 90 ? -3.324 -10.249 3.975 1.00 91.44 90 GLU A N 1
ATOM 710 C CA . GLU A 1 90 ? -3.150 -10.467 5.415 1.00 91.44 90 GLU A CA 1
ATOM 711 C C . GLU A 1 90 ? -1.716 -10.132 5.846 1.00 91.44 90 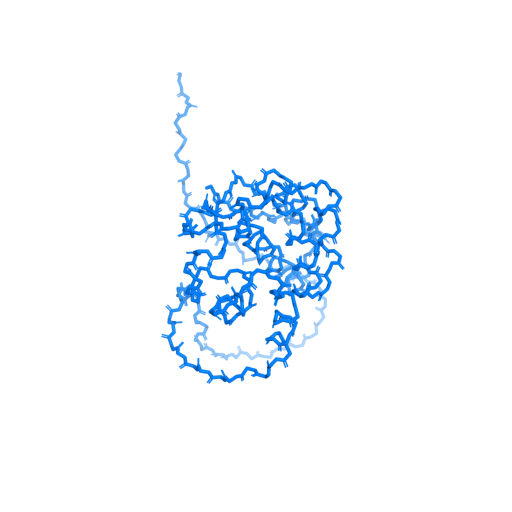GLU A C 1
ATOM 713 O O . GLU A 1 90 ? -1.513 -9.299 6.720 1.00 91.44 90 GLU A O 1
ATOM 718 N N . ALA A 1 91 ? -0.701 -10.714 5.199 1.00 91.94 91 ALA A N 1
ATOM 719 C CA . ALA A 1 91 ? 0.693 -10.464 5.559 1.00 91.94 91 ALA A CA 1
ATOM 720 C C . ALA A 1 91 ? 1.068 -8.979 5.409 1.00 91.94 91 ALA A C 1
ATOM 722 O O . ALA A 1 91 ? 1.759 -8.422 6.262 1.00 91.94 91 ALA A O 1
ATOM 723 N N . ARG A 1 92 ? 0.561 -8.309 4.368 1.00 94.88 92 ARG A N 1
ATOM 724 C CA . ARG A 1 92 ? 0.744 -6.863 4.169 1.00 94.88 92 ARG A CA 1
ATOM 725 C C . ARG A 1 92 ? 0.059 -6.046 5.262 1.00 94.88 92 ARG A C 1
ATOM 727 O O . ARG A 1 92 ? 0.655 -5.101 5.773 1.00 94.88 92 ARG A O 1
ATOM 734 N N . PHE A 1 93 ? -1.153 -6.425 5.664 1.00 94.62 93 PHE A N 1
ATOM 735 C CA . PHE A 1 93 ? -1.853 -5.797 6.783 1.00 94.62 93 PHE A CA 1
ATOM 736 C C . PHE A 1 93 ? -1.065 -5.951 8.090 1.00 94.62 93 PHE A C 1
ATOM 738 O O . PHE A 1 93 ? -0.883 -4.977 8.818 1.00 94.62 93 PHE A O 1
ATOM 745 N N . ASN A 1 94 ? -0.521 -7.143 8.342 1.00 92.62 94 ASN A N 1
ATOM 746 C CA . ASN A 1 94 ? 0.248 -7.470 9.546 1.00 92.62 94 ASN A CA 1
ATOM 747 C C . ASN A 1 94 ? 1.540 -6.655 9.663 1.00 92.62 94 ASN A C 1
ATOM 749 O O . ASN A 1 94 ? 2.011 -6.413 10.770 1.00 92.62 94 ASN A O 1
ATOM 753 N N . LEU A 1 95 ? 2.099 -6.225 8.533 1.00 95.50 95 LEU A N 1
ATOM 754 C CA . LEU A 1 95 ? 3.250 -5.329 8.486 1.00 95.50 95 LEU A CA 1
ATOM 755 C C . LEU A 1 95 ? 2.836 -3.862 8.656 1.00 95.50 95 LEU A C 1
ATOM 757 O O . LEU A 1 95 ? 3.449 -3.129 9.430 1.00 95.50 95 LEU A O 1
ATOM 761 N N . VAL A 1 96 ? 1.789 -3.424 7.953 1.00 96.38 96 VAL A N 1
ATOM 762 C CA . VAL A 1 96 ? 1.402 -2.005 7.898 1.00 96.38 96 VAL A CA 1
ATOM 763 C C . VAL A 1 96 ? 0.669 -1.559 9.151 1.00 96.38 96 VAL A C 1
ATOM 765 O O . VAL A 1 96 ? 0.998 -0.513 9.702 1.00 96.38 96 VAL A O 1
ATOM 768 N N . TRP A 1 97 ? -0.330 -2.316 9.609 1.00 94.62 97 TRP A N 1
ATOM 769 C CA . TRP A 1 97 ? -1.205 -1.874 10.691 1.00 94.62 97 TRP A CA 1
ATOM 770 C C . TRP A 1 97 ? -0.437 -1.566 11.983 1.00 94.62 97 TRP A C 1
ATOM 772 O O . TRP A 1 97 ? -0.647 -0.487 12.537 1.00 94.62 97 TRP A O 1
ATOM 782 N N . PRO A 1 98 ? 0.502 -2.409 12.460 1.00 94.50 98 PRO A N 1
ATOM 783 C CA . PRO A 1 98 ? 1.293 -2.086 13.647 1.00 94.50 98 PRO A CA 1
ATOM 784 C C . PRO A 1 98 ? 2.208 -0.872 13.457 1.00 94.50 98 PRO A C 1
ATOM 786 O O . PRO A 1 98 ? 2.421 -0.141 14.422 1.00 94.50 98 PRO A O 1
ATOM 789 N N . ALA A 1 99 ? 2.693 -0.637 12.234 1.00 96.00 99 ALA A N 1
ATOM 790 C CA . ALA A 1 99 ? 3.606 0.453 11.893 1.00 96.00 99 ALA A CA 1
ATOM 791 C C . ALA A 1 99 ? 2.944 1.840 11.873 1.00 96.00 99 ALA A C 1
ATOM 793 O O . ALA A 1 99 ? 3.636 2.857 11.925 1.00 96.00 99 ALA A O 1
ATOM 794 N N . LEU A 1 100 ? 1.612 1.899 11.795 1.00 95.25 100 LEU A N 1
ATOM 795 C CA . LEU A 1 100 ? 0.874 3.154 11.879 1.00 95.25 100 LEU A CA 1
ATOM 796 C C . LEU A 1 100 ? 0.823 3.673 13.317 1.00 95.25 100 LEU A C 1
ATOM 798 O O . LEU A 1 100 ? 0.575 2.921 14.267 1.00 95.25 100 LEU A O 1
ATOM 802 N N . ASP A 1 101 ? 0.959 4.989 13.466 1.00 93.88 101 ASP A N 1
ATOM 803 C CA . ASP A 1 101 ? 0.674 5.645 14.736 1.00 93.88 101 ASP A CA 1
ATOM 804 C C . ASP A 1 101 ? -0.826 5.555 15.088 1.00 93.88 101 ASP A C 1
ATOM 806 O O . ASP A 1 101 ? -1.693 5.294 14.243 1.00 93.88 101 ASP A O 1
ATOM 810 N N . GLU A 1 102 ? -1.149 5.762 16.366 1.00 93.19 102 GLU A N 1
ATOM 811 C CA . GLU A 1 102 ? -2.532 5.665 16.843 1.00 93.19 102 GLU A CA 1
ATOM 812 C C . GLU A 1 102 ? -3.451 6.674 16.142 1.00 93.19 102 GLU A C 1
ATOM 814 O O . GLU A 1 102 ? -4.602 6.374 15.837 1.00 93.19 102 GLU A O 1
ATOM 819 N N . LYS A 1 103 ? -2.943 7.860 15.797 1.00 94.00 103 LYS A N 1
ATOM 820 C CA . LYS A 1 103 ? -3.726 8.880 15.099 1.00 94.00 103 LYS A CA 1
ATOM 821 C C . LYS A 1 103 ? -4.136 8.403 13.703 1.00 94.00 103 LYS A C 1
ATOM 823 O O . LYS A 1 103 ? -5.289 8.591 13.320 1.00 94.00 103 LYS A O 1
ATOM 828 N N . GLN A 1 104 ? -3.233 7.786 12.949 1.00 94.38 104 GLN A N 1
ATOM 829 C CA . GLN A 1 104 ? -3.495 7.239 11.621 1.00 94.38 104 GLN A CA 1
ATOM 830 C C . GLN A 1 104 ? -4.418 6.030 11.685 1.00 94.38 104 GLN A C 1
ATOM 832 O O . GLN A 1 104 ? -5.311 5.929 10.846 1.00 94.38 104 GLN A O 1
ATOM 837 N 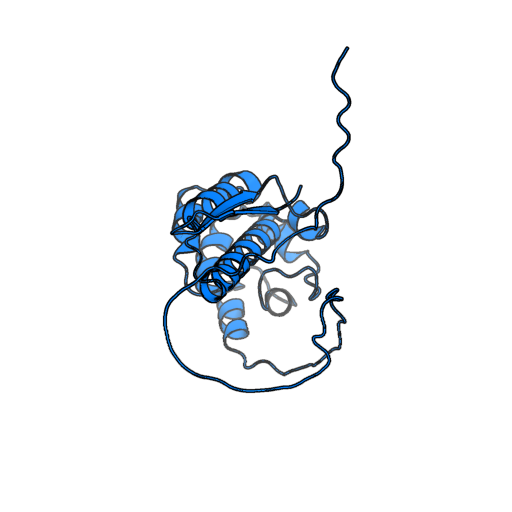N . LYS A 1 105 ? -4.287 5.173 12.705 1.00 93.50 105 LYS A N 1
ATOM 838 C CA . LYS A 1 105 ? -5.254 4.096 12.973 1.00 93.50 105 LYS A CA 1
ATOM 839 C C . LYS A 1 105 ? -6.654 4.662 13.204 1.00 93.50 105 LYS A C 1
ATOM 841 O O . LYS A 1 105 ? -7.596 4.262 12.529 1.00 93.50 105 LYS A O 1
ATOM 846 N N . GLN A 1 106 ? -6.791 5.664 14.072 1.00 91.69 106 GLN A N 1
ATOM 847 C CA . GLN A 1 106 ? -8.076 6.319 14.341 1.00 91.69 106 GLN A CA 1
ATOM 848 C C . GLN A 1 106 ? -8.658 7.024 13.111 1.00 91.69 106 GLN A C 1
ATOM 850 O O . GLN A 1 106 ? -9.872 7.004 12.907 1.00 91.69 106 GLN A O 1
ATOM 855 N N . ILE A 1 107 ? -7.814 7.646 12.281 1.00 91.88 107 ILE A N 1
ATOM 856 C CA . ILE A 1 107 ? -8.252 8.204 10.999 1.00 91.88 107 ILE A CA 1
ATOM 857 C C . ILE A 1 107 ? -8.775 7.081 10.114 1.00 91.88 107 ILE A C 1
ATOM 859 O O . ILE A 1 107 ? -9.907 7.184 9.654 1.00 91.88 107 ILE A O 1
ATOM 863 N N . ALA A 1 108 ? -7.984 6.023 9.911 1.00 91.69 108 ALA A N 1
ATOM 864 C CA . ALA A 1 108 ? -8.341 4.888 9.077 1.00 91.69 108 ALA A CA 1
ATOM 865 C C . ALA A 1 108 ? -9.691 4.304 9.498 1.00 91.69 108 ALA A C 1
ATOM 867 O O . ALA A 1 108 ? -10.534 4.120 8.636 1.00 91.69 108 ALA A O 1
ATOM 868 N N . LEU A 1 109 ? -9.955 4.109 10.788 1.00 89.75 109 LEU A N 1
ATOM 869 C CA . LEU A 1 109 ? -11.220 3.539 11.274 1.00 89.75 109 LEU A CA 1
ATOM 870 C C . LEU A 1 109 ? -12.451 4.413 11.031 1.00 89.75 109 LEU A C 1
ATOM 872 O O . LEU A 1 109 ? -13.558 3.899 10.921 1.00 89.75 109 LEU A O 1
ATOM 876 N N . LYS A 1 110 ? -12.275 5.732 10.937 1.00 88.56 110 LYS A N 1
ATOM 877 C CA . LYS A 1 110 ? -13.371 6.684 10.703 1.00 88.56 110 LYS A CA 1
ATOM 878 C C . LYS A 1 110 ? -13.638 6.934 9.222 1.00 88.56 110 LYS A C 1
ATOM 880 O O . LYS A 1 110 ? -14.518 7.727 8.884 1.00 88.56 110 LYS A O 1
ATOM 885 N N . MET A 1 111 ? -12.852 6.335 8.331 1.00 85.44 111 MET A N 1
ATOM 886 C CA . MET A 1 111 ? -13.035 6.527 6.900 1.00 85.44 111 MET A CA 1
ATOM 887 C C . MET A 1 111 ? -14.224 5.743 6.371 1.00 85.44 111 MET A C 1
ATOM 889 O O . MET A 1 111 ? -14.537 4.650 6.829 1.00 85.44 111 MET A O 1
ATOM 893 N N . ASN A 1 112 ? -14.836 6.291 5.326 1.00 82.25 112 ASN A N 1
ATOM 894 C CA . ASN A 1 112 ? -15.780 5.553 4.511 1.00 82.25 112 ASN A CA 1
ATOM 895 C C . ASN A 1 112 ? -15.013 4.765 3.440 1.00 82.25 112 ASN A C 1
ATOM 897 O O . ASN A 1 112 ? -14.464 5.349 2.508 1.00 82.25 112 ASN A O 1
ATOM 901 N N . TYR A 1 113 ? -14.996 3.445 3.574 1.00 77.31 113 TYR A N 1
ATOM 902 C CA . TYR A 1 113 ? -14.361 2.516 2.641 1.00 77.31 113 TYR A CA 1
ATOM 903 C C . TYR A 1 113 ? -15.348 2.038 1.569 1.00 77.31 113 TYR A C 1
ATOM 905 O O . TYR A 1 113 ? -15.492 0.843 1.322 1.00 77.31 113 TYR A O 1
ATOM 913 N N . SER A 1 114 ? -16.052 2.968 0.919 1.00 72.25 114 SER A N 1
ATOM 914 C CA . SER A 1 114 ? -16.833 2.616 -0.272 1.00 72.25 114 SER A CA 1
ATOM 915 C C . SER A 1 114 ? -15.932 1.919 -1.306 1.00 72.25 114 SER A C 1
ATOM 917 O O . SER A 1 114 ? -14.736 2.218 -1.376 1.00 72.25 114 SER A O 1
ATOM 919 N N . LYS A 1 115 ? -16.483 0.994 -2.109 1.00 62.81 115 LYS A N 1
ATOM 920 C CA . LYS A 1 115 ? -15.716 0.113 -3.021 1.00 62.81 115 LYS A CA 1
ATOM 921 C C . LYS A 1 115 ? -14.674 0.848 -3.883 1.00 62.81 115 LYS A C 1
ATOM 923 O O . LYS A 1 115 ? -13.616 0.298 -4.158 1.00 62.81 115 LYS A O 1
ATOM 928 N N . HIS A 1 116 ? -14.942 2.097 -4.262 1.00 65.69 116 HIS A N 1
ATOM 929 C CA . HIS A 1 116 ? -14.070 2.915 -5.110 1.00 65.69 116 HIS A CA 1
ATOM 930 C C . HIS A 1 116 ? -12.864 3.549 -4.397 1.00 65.69 116 HIS A C 1
ATOM 932 O O . HIS A 1 116 ? -11.933 4.008 -5.057 1.00 65.69 116 HIS A O 1
ATOM 938 N N . GLU A 1 117 ? -12.876 3.620 -3.067 1.00 73.00 117 GLU A N 1
ATOM 939 C CA . GLU A 1 117 ? -11.814 4.247 -2.270 1.00 73.00 117 GLU A CA 1
ATOM 940 C C . GLU A 1 117 ? -11.170 3.273 -1.276 1.00 73.00 117 GLU A C 1
ATOM 942 O O . GLU A 1 117 ? -10.370 3.698 -0.440 1.00 73.00 117 GLU A O 1
ATOM 947 N N . ASN A 1 118 ? -11.508 1.981 -1.358 1.00 85.94 118 ASN A N 1
ATOM 948 C CA . ASN A 1 118 ? -10.954 0.950 -0.498 1.00 85.94 118 ASN A CA 1
ATOM 949 C C . ASN A 1 118 ? -9.786 0.208 -1.168 1.00 85.94 118 ASN A C 1
ATOM 951 O O . ASN A 1 118 ? -9.994 -0.687 -1.984 1.00 85.94 118 ASN A O 1
ATOM 955 N N . PHE A 1 119 ? -8.559 0.540 -0.763 1.00 91.12 119 PHE A N 1
ATOM 956 C CA . PHE A 1 119 ? -7.353 -0.172 -1.196 1.00 91.12 119 PHE A CA 1
ATOM 957 C C . PHE A 1 119 ? -6.946 -1.331 -0.273 1.00 91.12 119 PHE A C 1
ATOM 959 O O . PHE A 1 119 ? -5.898 -1.936 -0.481 1.00 91.12 119 PHE A O 1
ATOM 966 N N . TRP A 1 120 ? -7.766 -1.645 0.731 1.00 91.88 120 TRP A N 1
ATOM 967 C CA . TRP A 1 120 ? -7.586 -2.756 1.661 1.00 91.88 120 TRP A CA 1
ATOM 968 C C . TRP A 1 120 ? -8.802 -3.679 1.592 1.00 91.88 120 TRP A C 1
ATOM 970 O O . TRP A 1 120 ? -9.826 -3.404 2.225 1.00 91.88 120 TRP A O 1
ATOM 980 N N . PRO A 1 121 ? -8.722 -4.781 0.827 1.00 87.75 121 PRO A N 1
ATOM 981 C CA . PRO A 1 121 ? -9.852 -5.684 0.628 1.00 87.75 121 PRO A CA 1
ATOM 982 C C . PRO A 1 121 ? -10.541 -6.041 1.949 1.00 87.75 121 PRO A C 1
ATOM 984 O O . PRO A 1 121 ? -9.852 -6.353 2.915 1.00 87.75 121 PRO A O 1
ATOM 987 N N . TYR A 1 122 ? -11.873 -5.958 1.985 1.00 85.06 122 TYR A N 1
ATOM 988 C CA . TYR A 1 122 ? -12.734 -6.270 3.139 1.00 85.06 122 TYR A CA 1
ATOM 989 C C . TYR A 1 122 ? -12.558 -5.406 4.398 1.00 85.06 122 TYR A C 1
ATOM 991 O O . TYR A 1 122 ? -13.224 -5.636 5.405 1.00 85.06 122 TYR A O 1
ATOM 999 N N . PHE A 1 123 ? -11.710 -4.373 4.380 1.00 87.31 123 PHE A N 1
ATOM 1000 C CA . PHE A 1 123 ? -11.504 -3.548 5.573 1.00 87.31 123 PHE A CA 1
ATOM 1001 C C . PHE A 1 123 ? -12.772 -2.796 6.021 1.00 87.31 123 PHE A C 1
ATOM 1003 O O . PHE A 1 123 ? -12.960 -2.552 7.212 1.00 87.31 123 PHE A O 1
ATOM 1010 N N . ASP A 1 124 ? -13.683 -2.467 5.102 1.00 84.25 124 ASP A N 1
ATOM 1011 C CA . ASP A 1 124 ? -14.976 -1.860 5.434 1.00 84.25 124 ASP A CA 1
ATOM 1012 C C . ASP A 1 124 ? -15.899 -2.823 6.194 1.00 84.25 124 ASP A C 1
ATOM 1014 O O . ASP A 1 124 ? -16.642 -2.402 7.076 1.00 84.25 124 ASP A O 1
ATOM 1018 N N . GLU A 1 125 ? -15.831 -4.115 5.880 1.00 83.12 125 GLU A N 1
ATOM 1019 C CA . GLU A 1 125 ? -16.589 -5.180 6.546 1.00 83.12 125 GLU A CA 1
ATOM 1020 C C . GLU A 1 125 ? -16.030 -5.456 7.950 1.00 83.12 125 GLU A C 1
ATOM 1022 O O . GLU A 1 125 ? -16.776 -5.699 8.900 1.00 83.12 125 GLU A O 1
ATOM 1027 N N . VAL A 1 126 ? -14.714 -5.317 8.113 1.00 83.94 126 VAL A N 1
ATOM 1028 C CA . VAL A 1 126 ? -14.040 -5.454 9.409 1.00 83.94 126 VAL A CA 1
ATOM 1029 C C . VAL A 1 126 ? -14.297 -4.272 10.332 1.00 83.94 126 VAL A C 1
ATOM 1031 O O . VAL A 1 126 ? -14.375 -4.452 11.542 1.00 83.94 126 VAL A O 1
ATOM 1034 N N . THR A 1 127 ? -14.405 -3.060 9.790 1.00 81.06 127 THR A N 1
ATOM 1035 C CA . THR A 1 127 ? -14.497 -1.837 10.603 1.00 81.06 127 THR A CA 1
ATOM 1036 C C . THR A 1 127 ? -15.919 -1.436 10.962 1.00 81.06 127 THR A C 1
ATOM 1038 O O . THR A 1 127 ? -16.107 -0.689 11.923 1.00 81.06 127 THR A O 1
ATOM 1041 N N . LYS A 1 128 ? -16.925 -1.972 10.260 1.00 71.12 128 LYS A N 1
ATOM 1042 C CA . LYS A 1 128 ? -18.320 -1.933 10.705 1.00 71.12 128 LYS A CA 1
ATOM 1043 C C . LYS A 1 128 ? -18.405 -2.698 12.032 1.00 71.12 128 LYS A C 1
ATOM 1045 O O . LYS A 1 128 ? -18.198 -3.909 12.090 1.00 71.12 128 LYS A O 1
ATOM 1050 N N . ASP A 1 129 ? -18.617 -1.962 13.117 1.00 61.94 129 ASP A N 1
ATOM 1051 C CA . ASP A 1 129 ? -18.873 -2.480 14.469 1.00 61.94 129 ASP A CA 1
ATOM 1052 C C . ASP A 1 129 ? -17.657 -3.038 15.248 1.00 61.94 129 ASP A C 1
ATOM 1054 O O . ASP A 1 129 ? -17.835 -3.751 16.234 1.00 61.94 129 ASP A O 1
ATOM 1058 N N . ALA A 1 130 ? -16.409 -2.746 14.849 1.00 58.78 130 ALA A N 1
ATOM 1059 C CA . ALA A 1 130 ? -15.217 -3.186 15.595 1.00 58.78 130 ALA A CA 1
ATOM 1060 C C . ALA A 1 130 ? -14.773 -2.202 16.694 1.00 58.78 130 ALA A C 1
ATOM 1062 O O . ALA A 1 130 ? -14.468 -1.044 16.409 1.00 58.78 130 ALA A O 1
ATOM 1063 N N . ASP A 1 131 ? -14.617 -2.700 17.927 1.00 64.75 131 ASP A N 1
ATOM 1064 C CA . ASP A 1 131 ? -13.691 -2.119 18.911 1.00 64.75 131 ASP A CA 1
ATOM 1065 C C . ASP A 1 131 ? -12.245 -2.441 18.477 1.00 64.75 131 ASP A C 1
ATOM 1067 O O . ASP A 1 131 ? -11.967 -3.529 17.960 1.00 64.75 131 ASP A O 1
ATOM 1071 N N . THR A 1 132 ? -11.304 -1.512 18.659 1.00 60.50 132 THR A N 1
ATOM 1072 C CA . THR A 1 132 ? -9.939 -1.549 18.086 1.00 60.50 132 THR A CA 1
ATOM 1073 C C . THR A 1 132 ? -9.128 -2.800 18.442 1.00 60.50 132 THR A C 1
ATOM 1075 O O . THR A 1 132 ? -8.128 -3.093 17.784 1.00 60.50 132 THR A O 1
ATOM 1078 N N . LYS A 1 133 ? -9.538 -3.544 19.476 1.00 60.91 133 LYS A N 1
ATOM 1079 C CA . LYS A 1 133 ? -8.781 -4.648 20.080 1.00 60.91 133 LYS A CA 1
ATOM 1080 C C . LYS A 1 133 ? -8.685 -5.941 19.260 1.00 60.91 133 LYS A C 1
ATOM 1082 O O . LYS A 1 133 ? -7.783 -6.717 19.552 1.00 60.91 133 LYS A O 1
ATOM 1087 N N . SER A 1 134 ? -9.521 -6.183 18.244 1.00 71.25 134 SER A N 1
ATOM 1088 C CA . SER A 1 134 ? -9.314 -7.328 17.327 1.00 71.25 134 SER A CA 1
ATOM 1089 C C . SER A 1 134 ? -9.813 -7.049 15.900 1.00 71.25 134 SER A C 1
ATOM 1091 O O . SER A 1 134 ? -10.698 -7.699 15.351 1.00 71.25 134 SER A O 1
ATOM 1093 N N . ILE A 1 135 ? -9.221 -6.037 15.264 1.00 83.88 135 ILE A N 1
ATOM 1094 C CA . ILE A 1 135 ? -9.374 -5.814 13.812 1.00 83.88 135 ILE A CA 1
ATOM 1095 C C . ILE A 1 135 ? -8.645 -6.905 13.020 1.00 83.88 135 ILE A C 1
ATOM 1097 O O . ILE A 1 135 ? -9.063 -7.276 11.932 1.00 83.88 135 ILE A O 1
ATOM 1101 N N . PHE A 1 136 ? -7.558 -7.431 13.576 1.00 81.94 136 PHE A N 1
ATOM 1102 C CA . PHE A 1 136 ? -6.688 -8.392 12.913 1.00 81.94 136 PHE A CA 1
ATOM 1103 C C . PHE A 1 136 ? -7.368 -9.739 12.649 1.00 81.94 136 PHE A C 1
ATOM 1105 O O . PHE A 1 136 ? -7.362 -10.207 11.512 1.00 81.94 136 PHE A O 1
ATOM 1112 N N . ASP A 1 137 ? -7.979 -10.344 13.674 1.00 83.75 137 ASP A N 1
ATOM 1113 C CA . ASP A 1 137 ? -8.609 -11.661 13.524 1.00 83.75 137 ASP A CA 1
ATOM 1114 C C . ASP A 1 137 ? -9.794 -11.574 12.566 1.00 83.75 137 ASP A C 1
ATOM 1116 O O . ASP A 1 137 ? -9.906 -12.374 11.640 1.00 83.75 137 ASP A O 1
ATOM 1120 N N . ARG A 1 138 ? -10.593 -10.510 12.696 1.00 85.19 138 ARG A N 1
ATOM 1121 C CA . ARG A 1 138 ? -11.675 -10.208 11.757 1.00 85.19 138 ARG A CA 1
ATOM 1122 C C . ARG A 1 138 ? -11.165 -10.012 10.329 1.00 85.19 138 ARG A C 1
ATOM 1124 O O . ARG A 1 138 ? -11.762 -10.538 9.402 1.00 85.19 138 ARG A O 1
ATOM 1131 N N . TYR A 1 139 ? -10.058 -9.295 10.129 1.00 87.25 139 TYR A N 1
ATOM 1132 C CA . TYR A 1 139 ? -9.486 -9.088 8.792 1.00 87.25 139 TYR A CA 1
ATOM 1133 C C . TYR A 1 139 ? -9.048 -10.392 8.135 1.00 87.25 139 TYR A C 1
ATOM 1135 O O . TYR A 1 139 ? -9.337 -10.616 6.959 1.00 87.25 139 TYR A O 1
ATOM 1143 N N . ARG A 1 140 ? -8.426 -11.287 8.904 1.00 85.69 140 ARG A N 1
ATOM 1144 C CA . ARG A 1 140 ? -8.121 -12.641 8.440 1.00 85.69 140 ARG A CA 1
ATOM 1145 C C . ARG A 1 140 ? -9.392 -13.407 8.068 1.00 85.69 140 ARG A C 1
ATOM 1147 O O . ARG A 1 140 ? -9.441 -13.999 6.995 1.00 85.69 140 ARG A O 1
ATOM 1154 N N . GLU A 1 141 ? -10.404 -13.398 8.932 1.00 86.31 141 GLU A N 1
ATOM 1155 C CA . GLU A 1 141 ? -11.668 -14.104 8.693 1.00 86.31 141 GLU A CA 1
ATOM 1156 C C . GLU A 1 141 ? -12.367 -13.619 7.418 1.00 86.31 141 GLU A C 1
ATOM 1158 O O . GLU A 1 141 ? -12.777 -14.443 6.600 1.00 86.31 141 GLU A O 1
ATOM 1163 N N . GLU A 1 142 ? -12.455 -12.303 7.210 1.00 86.44 142 GLU A N 1
ATOM 1164 C CA . GLU A 1 142 ? -13.073 -11.723 6.013 1.00 86.44 142 GLU A CA 1
ATOM 1165 C C . GLU A 1 142 ? -12.312 -12.078 4.728 1.00 86.44 142 GLU A C 1
ATOM 1167 O O . GLU A 1 142 ? -12.927 -12.422 3.718 1.00 86.44 142 GLU A O 1
ATOM 1172 N N . LEU A 1 143 ? -10.974 -12.084 4.757 1.00 87.00 143 LEU A N 1
ATOM 1173 C CA . LEU A 1 143 ? -10.161 -12.491 3.604 1.00 87.00 143 LEU A CA 1
ATOM 1174 C C . LEU A 1 143 ? -10.407 -13.946 3.179 1.00 87.00 143 LEU A C 1
ATOM 1176 O O . LEU A 1 143 ? -10.243 -14.272 2.001 1.00 87.00 143 LEU A O 1
ATOM 1180 N N . CYS A 1 144 ? -10.790 -14.816 4.117 1.00 82.25 144 CYS A N 1
ATOM 1181 C CA . CYS A 1 144 ? -11.091 -16.220 3.851 1.00 82.25 144 CYS A CA 1
ATOM 1182 C C . CYS A 1 144 ? -12.510 -16.455 3.313 1.00 82.25 144 CYS A C 1
ATOM 1184 O O . CYS A 1 144 ? -12.811 -17.574 2.885 1.00 82.25 144 CYS A O 1
ATOM 1186 N N . LYS A 1 145 ? -13.393 -15.448 3.321 1.00 81.94 145 LYS A N 1
ATOM 1187 C CA . LYS A 1 145 ? -14.765 -15.635 2.845 1.00 81.94 145 LYS A CA 1
ATOM 1188 C C . LYS A 1 145 ? -14.800 -15.800 1.319 1.00 81.94 145 LYS A C 1
ATOM 1190 O O . LYS A 1 145 ? -14.179 -15.021 0.590 1.00 81.94 145 LYS A O 1
ATOM 1195 N N . PRO A 1 146 ? -15.553 -16.788 0.796 1.00 68.25 146 PRO A N 1
ATOM 1196 C CA . PRO A 1 146 ? -15.819 -16.876 -0.631 1.00 68.25 146 PRO A CA 1
ATOM 1197 C C . PRO A 1 146 ? -16.560 -15.617 -1.080 1.00 68.25 146 PRO A C 1
ATOM 1199 O O . PRO A 1 146 ? -17.526 -15.202 -0.441 1.00 68.25 146 PRO A O 1
ATOM 1202 N N . ARG A 1 147 ? -16.142 -15.016 -2.197 1.00 62.19 147 ARG A N 1
ATOM 1203 C CA . ARG A 1 147 ? -16.847 -13.860 -2.759 1.00 62.19 147 ARG A CA 1
ATOM 1204 C C . ARG A 1 147 ? -18.283 -14.250 -3.112 1.00 62.19 147 ARG A C 1
ATOM 1206 O O . ARG A 1 147 ? -18.499 -14.986 -4.074 1.00 62.19 147 ARG A O 1
ATOM 1213 N N . GLU A 1 148 ? -19.270 -13.683 -2.423 1.00 49.38 148 GLU A N 1
ATOM 1214 C CA . GLU A 1 148 ? -20.594 -13.535 -3.022 1.00 49.38 148 GLU A CA 1
ATOM 1215 C C . GLU A 1 148 ? -20.434 -12.586 -4.209 1.00 49.38 148 GLU A C 1
ATOM 1217 O O . GLU A 1 148 ? -20.145 -11.399 -4.048 1.00 49.38 148 GLU A O 1
ATOM 1222 N N . CYS A 1 149 ? -20.555 -13.118 -5.424 1.00 34.78 149 CYS A N 1
ATOM 1223 C CA . CYS A 1 149 ? -20.459 -12.339 -6.649 1.00 34.78 149 CYS A CA 1
ATOM 1224 C C . CYS A 1 149 ? -21.677 -11.404 -6.759 1.00 34.78 149 CYS A C 1
ATOM 1226 O O . CYS A 1 149 ? -22.636 -11.674 -7.478 1.00 34.78 149 CYS A O 1
ATOM 1228 N N . LYS A 1 150 ? -21.666 -10.289 -6.025 1.00 37.47 150 LYS A N 1
ATOM 1229 C CA . LYS A 1 150 ? -22.591 -9.177 -6.239 1.00 37.47 150 LYS A CA 1
ATOM 1230 C C . LYS A 1 150 ? -22.046 -8.374 -7.408 1.00 37.47 150 LYS A C 1
ATOM 1232 O O . LYS A 1 150 ? -21.277 -7.430 -7.231 1.00 37.47 150 LYS A O 1
ATOM 1237 N N . VAL A 1 151 ? -22.407 -8.818 -8.613 1.00 36.72 151 VAL A N 1
ATOM 1238 C CA . VAL A 1 151 ? -22.193 -8.106 -9.878 1.00 36.72 151 VAL A CA 1
ATOM 1239 C C . VAL A 1 151 ? -23.019 -6.816 -9.848 1.00 36.72 151 VAL A C 1
ATOM 1241 O O . VAL A 1 151 ? -24.075 -6.708 -10.464 1.00 36.72 151 VAL A O 1
ATOM 1244 N N . GLU A 1 152 ? -22.556 -5.821 -9.100 1.00 35.28 152 GLU A N 1
ATOM 1245 C CA . GLU A 1 152 ? -22.983 -4.444 -9.290 1.00 35.28 152 GLU A CA 1
ATOM 1246 C C . GLU A 1 152 ? -22.113 -3.846 -10.383 1.00 35.28 152 GLU A C 1
ATOM 1248 O O . GLU A 1 152 ? -20.897 -3.720 -10.259 1.00 35.28 152 GLU A O 1
ATOM 1253 N N . ARG A 1 153 ? -22.784 -3.557 -11.497 1.00 35.47 153 ARG A N 1
ATOM 1254 C CA . ARG A 1 153 ? -22.270 -2.920 -12.704 1.00 35.47 153 ARG A CA 1
ATOM 1255 C C . ARG A 1 153 ? -21.746 -1.519 -12.392 1.00 35.47 153 ARG A C 1
ATOM 1257 O O . ARG A 1 153 ? -22.369 -0.524 -12.748 1.00 35.47 153 ARG A O 1
ATOM 1264 N N . GLU A 1 154 ? -20.574 -1.426 -11.798 1.00 32.25 154 GLU A N 1
ATOM 1265 C CA . GLU A 1 154 ? -19.774 -0.218 -11.896 1.00 32.25 154 GLU A CA 1
ATOM 1266 C C . GLU A 1 154 ? -19.057 -0.304 -13.238 1.00 32.25 154 GLU A C 1
ATOM 1268 O O . GLU A 1 154 ? -18.063 -1.008 -13.398 1.00 32.25 154 GLU A O 1
ATOM 1273 N N . ARG A 1 155 ? -19.644 0.359 -14.247 1.00 31.81 155 ARG A N 1
ATOM 1274 C CA . ARG A 1 155 ? -18.957 0.748 -15.481 1.00 31.81 155 ARG A CA 1
ATOM 1275 C C . ARG A 1 155 ? -17.749 1.588 -15.075 1.00 31.81 155 ARG A C 1
ATOM 1277 O O . ARG A 1 155 ? -17.813 2.812 -15.038 1.00 31.81 155 ARG A O 1
ATOM 1284 N N . THR A 1 156 ? -16.668 0.913 -14.718 1.00 28.62 156 THR A N 1
ATOM 1285 C CA . THR A 1 156 ? -15.359 1.513 -14.558 1.00 28.62 156 THR A CA 1
ATOM 1286 C C . THR A 1 156 ? -14.945 2.010 -15.932 1.00 28.62 156 THR A C 1
ATOM 1288 O O . THR A 1 156 ? -15.159 1.342 -16.945 1.00 28.62 156 THR A O 1
ATOM 1291 N N . TYR A 1 157 ? -14.414 3.223 -15.956 1.00 31.19 157 TYR A N 1
ATOM 1292 C CA . TYR A 1 157 ? -13.767 3.846 -17.097 1.00 31.19 157 TYR A CA 1
ATOM 1293 C C . TYR A 1 157 ? -12.737 2.895 -17.732 1.00 31.19 157 TYR A C 1
ATOM 1295 O O . TYR A 1 157 ? -11.581 2.867 -17.338 1.00 31.19 157 TYR A O 1
ATOM 1303 N N . TYR A 1 158 ? -13.183 2.119 -18.714 1.00 30.84 158 TYR A N 1
ATOM 1304 C CA . TYR A 1 158 ? -12.385 1.488 -19.761 1.00 30.84 158 TYR A CA 1
ATOM 1305 C C . TYR A 1 158 ? -13.243 1.465 -21.036 1.00 30.84 158 TYR A C 1
ATOM 1307 O O . TYR A 1 158 ? -13.725 0.436 -21.500 1.00 30.84 158 TYR A O 1
ATOM 1315 N N . ALA A 1 159 ? -13.489 2.649 -21.593 1.00 30.78 159 ALA A N 1
ATOM 1316 C CA . ALA A 1 159 ? -13.391 2.805 -23.041 1.00 30.78 159 ALA A CA 1
ATOM 1317 C C . ALA A 1 159 ? -11.920 3.184 -23.252 1.00 30.78 159 ALA A C 1
ATOM 1319 O O . ALA A 1 159 ? -11.456 4.124 -22.623 1.00 30.78 159 ALA A O 1
ATOM 1320 N N . MET A 1 160 ? -11.082 2.485 -23.997 1.00 30.47 160 MET A N 1
ATOM 1321 C CA . MET A 1 160 ? -11.221 1.782 -25.267 1.00 30.47 160 MET A CA 1
ATOM 1322 C C . MET A 1 160 ? -10.232 0.599 -25.184 1.00 30.47 160 MET A C 1
ATOM 1324 O O . MET A 1 160 ? -9.226 0.697 -24.494 1.00 30.47 160 MET A O 1
ATOM 1328 N N . ILE A 1 161 ? -10.454 -0.575 -25.762 1.00 30.17 161 ILE A N 1
ATOM 1329 C CA . ILE A 1 161 ? -10.452 -0.867 -27.195 1.00 30.17 161 ILE A CA 1
ATOM 1330 C C . ILE A 1 161 ? -11.224 -2.187 -27.351 1.00 30.17 161 ILE A C 1
ATOM 1332 O O . ILE A 1 161 ? -10.880 -3.189 -26.729 1.00 30.17 161 ILE A O 1
ATOM 1336 N N . LYS A 1 162 ? -12.276 -2.197 -28.173 1.00 27.70 162 LYS A N 1
ATOM 1337 C CA . LYS A 1 162 ? -12.850 -3.447 -28.685 1.00 27.70 162 LYS A CA 1
ATOM 1338 C C . LYS A 1 162 ? -12.116 -3.803 -29.979 1.00 27.70 162 LYS A C 1
ATOM 1340 O O . LYS A 1 162 ? -12.100 -2.953 -30.869 1.00 27.70 162 LYS A O 1
ATOM 1345 N N . PRO A 1 163 ? -11.572 -5.018 -30.136 1.00 33.75 163 PRO A N 1
ATOM 1346 C CA . PRO A 1 163 ? -11.211 -5.524 -31.445 1.00 33.75 163 PRO A CA 1
ATOM 1347 C C . PRO A 1 163 ? -12.474 -6.136 -32.049 1.00 33.75 163 PRO A C 1
ATOM 1349 O O . PRO A 1 163 ? -12.919 -7.200 -31.625 1.00 33.75 163 PRO A O 1
ATOM 1352 N N . ASP A 1 164 ? -13.093 -5.441 -32.999 1.00 32.88 164 ASP A N 1
ATOM 1353 C CA . ASP A 1 164 ? -14.136 -6.040 -33.824 1.00 32.88 164 ASP A CA 1
ATOM 1354 C C . ASP A 1 164 ? -13.550 -6.390 -35.197 1.00 32.88 164 ASP A C 1
ATOM 1356 O O . ASP A 1 164 ? -13.179 -5.512 -35.973 1.00 32.88 164 ASP A O 1
ATOM 1360 N N . LYS A 1 165 ? -13.585 -7.703 -35.459 1.00 33.12 165 LYS A N 1
ATOM 1361 C CA . LYS A 1 165 ? -13.771 -8.379 -36.753 1.00 33.12 165 LYS A CA 1
ATOM 1362 C C . LYS A 1 165 ? -12.541 -8.757 -37.583 1.00 33.12 165 LYS A C 1
ATOM 1364 O O . LYS A 1 165 ? -12.103 -8.055 -38.483 1.00 33.12 165 LYS A O 1
ATOM 1369 N N . ASP A 1 166 ? -12.103 -9.977 -37.284 1.00 32.19 166 ASP A N 1
ATOM 1370 C CA . ASP A 1 166 ? -12.195 -11.163 -38.147 1.00 32.19 166 ASP A CA 1
ATOM 1371 C C . ASP A 1 166 ? -11.560 -11.188 -39.551 1.00 32.19 166 ASP A C 1
ATOM 1373 O O . ASP A 1 166 ? -12.064 -10.635 -40.524 1.00 32.19 166 ASP A O 1
ATOM 1377 N N . ILE A 1 167 ? -10.582 -12.103 -39.605 1.00 32.34 167 ILE A N 1
ATOM 1378 C CA . ILE A 1 167 ? -10.430 -13.233 -40.537 1.00 32.34 167 ILE A CA 1
ATOM 1379 C C . ILE A 1 167 ? -9.866 -12.935 -41.924 1.00 32.34 167 ILE A C 1
ATOM 1381 O O . ILE A 1 167 ? -10.556 -12.499 -42.841 1.00 32.34 167 ILE A O 1
ATOM 1385 N N . SER A 1 168 ? -8.628 -13.400 -42.114 1.00 24.91 168 SER A N 1
ATOM 1386 C CA . SER A 1 168 ? -8.236 -14.503 -43.025 1.00 24.91 168 SER A CA 1
ATOM 1387 C C . SER A 1 168 ? -6.772 -14.316 -43.441 1.00 24.91 168 SER A C 1
ATOM 1389 O O . SER A 1 168 ? -6.315 -13.197 -43.584 1.00 24.91 168 SER A O 1
ATOM 1391 N N . LEU A 1 169 ? -5.921 -15.300 -43.696 1.00 28.22 169 LEU A N 1
ATOM 1392 C CA . LEU A 1 169 ? -5.892 -16.749 -43.577 1.00 28.22 169 LEU A CA 1
ATOM 1393 C C . LEU A 1 169 ? -4.385 -17.083 -43.756 1.00 28.22 169 LEU A C 1
ATOM 1395 O O . LEU A 1 169 ? -3.762 -16.565 -44.674 1.00 28.22 169 LEU A O 1
ATOM 1399 N N . VAL A 1 170 ? -3.846 -17.982 -42.929 1.00 29.05 170 VAL A N 1
ATOM 1400 C CA . VAL A 1 170 ? -2.865 -19.035 -43.289 1.00 29.05 170 VAL A CA 1
ATOM 1401 C C . VAL A 1 170 ? -1.570 -18.615 -44.027 1.00 29.05 170 VAL A C 1
ATOM 1403 O O . VAL A 1 170 ? -1.585 -18.387 -45.231 1.00 29.05 170 VAL A O 1
ATOM 1406 N N . ARG A 1 171 ? -0.406 -18.765 -43.368 1.00 26.62 171 ARG A N 1
ATOM 1407 C CA . ARG A 1 171 ? 0.608 -19.809 -43.687 1.00 26.62 171 ARG A CA 1
ATOM 1408 C C . ARG A 1 171 ? 1.900 -19.659 -42.865 1.00 26.62 171 ARG A C 1
ATOM 1410 O O . ARG A 1 171 ? 2.634 -18.701 -43.022 1.00 26.62 171 ARG A O 1
ATOM 1417 N N . ASN A 1 172 ? 2.160 -20.701 -42.075 1.00 27.80 172 ASN A N 1
ATOM 1418 C CA . ASN A 1 172 ? 3.426 -21.425 -41.914 1.00 27.80 172 ASN A CA 1
ATOM 1419 C C . ASN A 1 172 ? 4.758 -20.681 -41.696 1.00 27.80 172 ASN A C 1
ATOM 1421 O O . ASN A 1 172 ? 5.270 -20.013 -42.582 1.00 27.80 172 ASN A O 1
ATOM 1425 N N . LEU A 1 173 ? 5.402 -21.126 -40.608 1.00 27.06 173 LEU A N 1
ATOM 1426 C CA . LEU A 1 173 ? 6.838 -21.380 -40.440 1.00 27.06 173 LEU A CA 1
ATOM 1427 C C . LEU A 1 173 ? 7.780 -20.173 -40.348 1.00 27.06 173 LEU A C 1
ATOM 1429 O O . LEU A 1 173 ? 8.141 -19.553 -41.339 1.00 27.06 173 LEU A O 1
ATOM 1433 N N . GLY A 1 174 ? 8.368 -20.051 -39.157 1.00 27.23 174 GLY A N 1
ATOM 1434 C CA . GLY A 1 174 ? 9.795 -19.788 -39.035 1.00 27.23 174 GLY A CA 1
ATOM 1435 C C . GLY A 1 174 ? 10.176 -18.357 -38.690 1.00 27.23 174 GLY A C 1
ATOM 1436 O O . GLY A 1 174 ? 9.858 -17.409 -39.395 1.00 27.23 174 GLY A O 1
ATOM 1437 N N . THR A 1 175 ? 11.019 -18.278 -37.663 1.00 27.44 175 THR A N 1
ATOM 1438 C CA . THR A 1 175 ? 11.965 -17.198 -37.362 1.00 27.44 175 THR A CA 1
ATOM 1439 C C . THR A 1 175 ? 11.404 -15.861 -36.883 1.00 27.44 175 THR A C 1
ATOM 1441 O O . THR A 1 175 ? 10.623 -15.185 -37.541 1.00 27.44 175 THR A O 1
ATOM 1444 N N . ALA A 1 176 ? 11.908 -15.487 -35.705 1.00 42.41 176 ALA A N 1
ATOM 1445 C CA . ALA A 1 176 ? 11.845 -14.174 -35.093 1.00 42.41 176 ALA A CA 1
ATOM 1446 C C . ALA A 1 176 ? 11.972 -13.039 -36.117 1.00 42.41 176 ALA A C 1
ATOM 1448 O O . ALA A 1 176 ? 12.916 -13.028 -36.907 1.00 42.41 176 ALA A O 1
ATOM 1449 N N . ARG A 1 177 ? 11.058 -12.066 -36.054 1.00 27.83 177 ARG A N 1
ATOM 1450 C CA . ARG A 1 177 ? 11.250 -10.712 -36.587 1.00 27.83 177 ARG A CA 1
ATOM 1451 C C . ARG A 1 177 ? 10.185 -9.759 -36.043 1.00 27.83 177 ARG A C 1
ATOM 1453 O O . ARG A 1 177 ? 9.004 -9.933 -36.304 1.00 27.83 177 ARG A O 1
ATOM 1460 N N . HIS A 1 178 ? 10.667 -8.763 -35.301 1.00 36.97 178 HIS A N 1
ATOM 1461 C CA . HIS A 1 178 ? 10.339 -7.342 -35.434 1.00 36.97 178 HIS A CA 1
ATOM 1462 C C . HIS A 1 178 ? 8.892 -7.004 -35.823 1.00 36.97 178 HIS A C 1
ATOM 1464 O O . HIS A 1 178 ? 8.570 -6.944 -37.008 1.00 36.97 178 HIS A O 1
ATOM 1470 N N . ASN A 1 179 ? 8.081 -6.631 -34.832 1.00 27.34 179 ASN A N 1
ATOM 1471 C CA . ASN A 1 179 ? 6.889 -5.822 -35.071 1.00 27.34 179 ASN A CA 1
ATOM 1472 C C . ASN A 1 179 ? 7.255 -4.341 -34.899 1.00 27.34 179 ASN A C 1
ATOM 1474 O O . ASN A 1 179 ? 7.235 -3.790 -33.801 1.00 27.34 179 ASN A O 1
ATOM 1478 N N . LYS A 1 180 ? 7.642 -3.712 -36.014 1.00 30.78 180 LYS A N 1
ATOM 1479 C CA . LYS A 1 180 ? 7.627 -2.258 -36.186 1.00 30.78 180 LYS A CA 1
ATOM 1480 C C . LYS A 1 180 ? 6.182 -1.858 -36.467 1.00 30.78 180 LYS A C 1
ATOM 1482 O O . LYS A 1 180 ? 5.828 -1.829 -37.628 1.00 30.78 180 LYS A O 1
ATOM 1487 N N . ASP A 1 181 ? 5.379 -1.605 -35.441 1.00 32.34 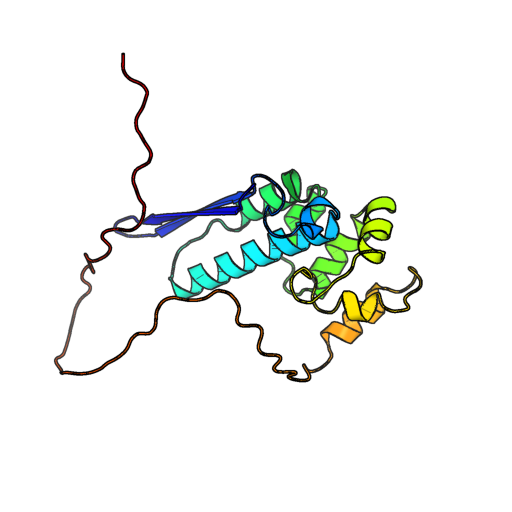181 ASP A N 1
ATOM 1488 C CA . ASP A 1 181 ? 4.094 -0.899 -35.569 1.00 32.34 181 ASP A CA 1
ATOM 1489 C C . ASP A 1 181 ? 3.617 -0.459 -34.177 1.00 32.34 181 ASP A C 1
ATOM 1491 O O . ASP A 1 181 ? 2.725 -1.053 -33.584 1.00 32.34 181 ASP A O 1
ATOM 1495 N N . PHE A 1 182 ? 4.239 0.583 -33.626 1.00 30.52 182 PHE A N 1
ATOM 1496 C CA . PHE A 1 182 ? 3.662 1.375 -32.534 1.00 30.52 182 PHE A CA 1
ATOM 1497 C C . PHE A 1 182 ? 4.061 2.838 -32.743 1.00 30.52 182 PHE A C 1
ATOM 1499 O O . PHE A 1 182 ? 4.987 3.356 -32.126 1.00 30.52 182 PHE A O 1
ATOM 1506 N N . TYR A 1 183 ? 3.379 3.500 -33.680 1.00 28.66 183 TYR A N 1
ATOM 1507 C CA . TYR A 1 183 ? 3.431 4.952 -33.822 1.00 28.66 183 TYR A CA 1
ATOM 1508 C C . TYR A 1 183 ? 2.170 5.595 -33.243 1.00 28.66 183 TYR A C 1
ATOM 1510 O O . TYR A 1 183 ? 1.054 5.146 -33.489 1.00 28.66 183 TYR A O 1
ATOM 1518 N N . HIS A 1 184 ? 2.415 6.707 -32.548 1.00 31.00 184 HIS A N 1
ATOM 1519 C CA . HIS A 1 184 ? 1.487 7.740 -32.093 1.00 31.00 184 HIS A CA 1
ATOM 1520 C C . HIS A 1 184 ? 0.480 7.376 -31.001 1.00 31.00 184 HIS A C 1
ATOM 1522 O O . HIS A 1 184 ? -0.627 6.933 -31.272 1.00 31.00 184 HIS A O 1
ATOM 1528 N N . CYS A 1 185 ? 0.823 7.767 -29.772 1.00 26.19 185 CYS A N 1
ATOM 1529 C CA . CYS A 1 185 ? -0.075 8.490 -28.869 1.00 26.19 185 CYS A CA 1
ATOM 1530 C C . CYS A 1 185 ? 0.762 9.110 -27.747 1.00 26.19 185 CYS A C 1
ATOM 1532 O O . CYS A 1 185 ? 1.002 8.440 -26.761 1.00 26.19 185 CYS A O 1
ATOM 1534 N N . PHE A 1 186 ? 1.223 10.351 -27.906 1.00 29.52 186 PHE A N 1
ATOM 1535 C CA . PHE A 1 186 ? 1.155 11.391 -26.873 1.00 29.52 186 PHE A CA 1
ATOM 1536 C C . PHE A 1 186 ? 1.385 12.738 -27.559 1.00 29.52 186 PHE A C 1
ATOM 1538 O O . PHE A 1 186 ? 2.328 12.907 -28.331 1.00 29.52 186 PHE A O 1
ATOM 1545 N N . GLY A 1 187 ? 0.425 13.637 -27.352 1.00 26.86 187 GLY A N 1
ATOM 1546 C CA . GLY A 1 187 ? 0.383 14.964 -27.939 1.00 26.86 187 GLY A CA 1
ATOM 1547 C C . GLY A 1 187 ? 1.509 15.865 -27.450 1.00 26.86 187 GLY A C 1
ATOM 1548 O O . GLY A 1 187 ? 2.116 15.643 -26.403 1.00 26.86 187 GLY A O 1
ATOM 1549 N N . GLU A 1 188 ? 1.740 16.873 -28.276 1.00 30.97 188 GLU A N 1
ATOM 1550 C CA . GLU A 1 188 ? 2.651 17.997 -28.130 1.00 30.97 188 GLU A CA 1
ATOM 1551 C C . GLU A 1 188 ? 2.705 18.527 -26.688 1.00 30.97 188 GLU A C 1
ATOM 1553 O O . GLU A 1 188 ? 1.707 18.977 -26.125 1.00 30.97 188 GLU A O 1
ATOM 1558 N N . LEU A 1 189 ? 3.900 18.495 -26.098 1.00 31.09 189 LEU A N 1
ATOM 1559 C CA . LEU A 1 189 ? 4.264 19.416 -25.030 1.00 31.09 189 LEU A CA 1
ATOM 1560 C C . LEU A 1 189 ? 4.906 20.628 -25.702 1.00 31.09 189 LEU A C 1
ATOM 1562 O O . LEU A 1 189 ? 5.958 20.514 -26.330 1.00 31.09 189 LEU A O 1
ATOM 1566 N N . ASP A 1 190 ? 4.213 21.758 -25.587 1.00 31.11 190 ASP A N 1
ATOM 1567 C CA . ASP A 1 190 ? 4.628 23.089 -26.016 1.00 31.11 190 ASP A CA 1
ATOM 1568 C C . ASP A 1 190 ? 6.090 23.374 -25.632 1.00 31.11 190 ASP A C 1
ATOM 1570 O O . ASP A 1 190 ? 6.456 23.438 -24.454 1.00 31.11 190 ASP A O 1
ATOM 1574 N N . ASN A 1 191 ? 6.929 23.576 -26.647 1.00 35.88 191 ASN A N 1
ATOM 1575 C CA . ASN A 1 191 ? 8.259 24.146 -26.497 1.00 35.88 191 ASN A CA 1
ATOM 1576 C C . ASN A 1 191 ? 8.128 25.670 -26.430 1.00 35.88 191 ASN A C 1
ATOM 1578 O O . ASN A 1 191 ? 8.064 26.331 -27.463 1.00 35.88 191 ASN A O 1
ATOM 1582 N N . SER A 1 192 ? 8.159 26.247 -25.230 1.00 39.84 192 SER A N 1
ATOM 1583 C CA . SER A 1 192 ? 8.339 27.694 -25.074 1.00 39.84 192 SER A CA 1
ATOM 1584 C C . SER A 1 192 ? 9.507 28.033 -24.149 1.00 39.84 192 SER A C 1
ATOM 1586 O O . SER A 1 192 ? 9.301 28.626 -23.096 1.00 39.84 192 SER A O 1
ATOM 1588 N N . ILE A 1 193 ? 10.740 27.689 -24.540 1.00 36.00 193 ILE A N 1
ATOM 1589 C CA . ILE A 1 193 ? 11.940 28.432 -24.115 1.00 36.00 193 ILE A CA 1
ATOM 1590 C C . ILE A 1 193 ? 12.958 28.427 -25.264 1.00 36.00 193 ILE A C 1
ATOM 1592 O O . ILE A 1 193 ? 13.753 27.501 -25.392 1.00 36.00 193 ILE A O 1
ATOM 1596 N N . ALA A 1 194 ? 12.932 29.473 -26.090 1.00 33.84 194 ALA A N 1
ATOM 1597 C CA . ALA A 1 194 ? 14.089 29.949 -26.846 1.00 33.84 194 ALA A CA 1
ATOM 1598 C C . ALA A 1 194 ? 13.834 31.384 -27.331 1.00 33.84 194 ALA A C 1
ATOM 1600 O O . ALA A 1 194 ? 13.203 31.593 -28.365 1.00 33.84 194 ALA A O 1
ATOM 1601 N N . SER A 1 195 ? 14.344 32.350 -26.569 1.00 40.22 195 SER A N 1
ATOM 1602 C CA . SER A 1 195 ? 14.928 33.602 -27.069 1.00 40.22 195 SER A CA 1
ATOM 1603 C C . SER A 1 195 ? 15.658 34.292 -25.929 1.00 40.22 195 SER A C 1
ATOM 1605 O O . SER A 1 195 ? 14.975 34.562 -24.914 1.00 40.22 195 SER A O 1
#

Organism: NCBI:txid428992

Foldseek 3Di:
DDWDKDWDDDPVAIEIDIADPAADPPAPLLVQALVLVLLVLVVVLVVVVVVCVVVVHDYPSLVRSLVCCVPHSVFDSVLSNCQVVQPDLLSNCVSNVVRDDPVNVVSVLPDDCDVVSPSRPCLNVLSVPDDPPPSNVSSVVNVPDDDPPPPDPPPDPDPDDDDDDDDDDDDDDDDDDDDPDDDDDDDDDDDPDDD

Radius of gyration: 21.12 Å; chains: 1; bounding box: 40×55×64 Å

pLDDT: mean 70.91, std 24.16, range [24.91, 96.69]